Protein AF-A0A358SJC2-F1 (afdb_monomer_lite)

Sequence (286 aa):
IYFLHHIAVQIQLPEVIASIAADLAKAIELQAGDPTVGADAQYPALLIADMDGPGGDVAAPRSGYLQYIQHRTLVQLAAEVDAVIYLRYRPGHFLVQGHPYVTVWPAEAAQRVARELARAHVTGPYRTLAQDVSFGIDQLVEICIRALSAAVNDTFTALTCIDWIGDSLCKVTGRWQPTRVYRDAAGGVRLIATQVTFERLVERAFEKVRQAGRGMPAVLIRQLDALAKIMERATAPEDRQVVLDQAAMIERLSAASVDEAADRADVQRAYQRVLDVHAGRAARAT

Foldseek 3Di:
DVVVVVVVVCPPLLNVLVVLLVLLLVLLVVQQDDCVVDPPPPDLVNVCVPADDDAAFAFDQAWFFFADFQVVQQLVQLVVLVKAKEQQDFGGDIGHGRDTGMGMPPNVCRVVCNVCRVVGTDGDHDGDSNNCSLVSLLVLLVQLLVCLDPVNVNVVSNLSSLVSLLVSLLSCAQGRDGDQFDADPVRHTHYGYDDDDSLNSLCSNQVSQLVSCQQPLSSLLSNLVSLLSSLLRHDDPVNLVSSLVSLVVSLVSLVVGHDDPVSNVSSVVSSVSSVCSNVVNPDPPD

pLDDT: mean 89.64, std 13.18, range [30.39, 98.88]

Secondary structure (DSSP, 8-state):
-HHHHHHHHHTSHHHHHHHHHHHHHHHHHHH---TTS-S----HHHHHHTSSSS-EEEE-SS-EEEEEE-HHHHHHHHHHTT-EEEES--TTPEE-TTSEEEEEESGGGHHHHHHHHHHHEEEESS--GGG-HHHHHHHHHHHHHHHTSTTT--HHHHHHHHHHHHHHHHHHTTT-----EEE-TTS-EEEEE----HHHHHHHHHHHHHHHTTT-HHHHHHHHHHHHHHHHH--SHHHHHHHHHHHHHHHHHHHTT---HHHHHHHHHHHHHHHHHHTT-S----

Radius of gyration: 21.98 Å; chains: 1; bounding box: 65×44×62 Å

Structure (mmCIF, N/CA/C/O backbone):
data_AF-A0A358SJC2-F1
#
_entry.id   AF-A0A358SJC2-F1
#
loop_
_atom_site.group_PDB
_atom_site.id
_atom_site.type_symbol
_atom_site.label_atom_id
_atom_site.label_alt_id
_atom_site.label_comp_id
_atom_site.label_asym_id
_atom_site.label_entity_id
_atom_site.label_seq_id
_atom_site.pdbx_PDB_ins_code
_atom_site.Cartn_x
_atom_site.Cartn_y
_atom_site.Cartn_z
_atom_site.occupancy
_atom_site.B_iso_or_equiv
_atom_site.auth_seq_id
_atom_site.auth_comp_id
_atom_site.auth_asym_id
_atom_site.auth_atom_id
_atom_site.pdbx_PDB_model_num
ATOM 1 N N . ILE A 1 1 ? 35.252 8.342 15.166 1.00 56.28 1 ILE A N 1
ATOM 2 C CA . ILE A 1 1 ? 35.360 8.041 13.713 1.00 56.28 1 ILE A CA 1
ATOM 3 C C . ILE A 1 1 ? 34.345 6.971 13.284 1.00 56.28 1 ILE A C 1
ATOM 5 O O . ILE A 1 1 ? 33.665 7.196 12.294 1.00 56.28 1 ILE A O 1
ATOM 9 N N . TYR A 1 2 ? 34.123 5.900 14.064 1.00 62.50 2 TYR A N 1
ATOM 10 C CA . TYR A 1 2 ? 33.066 4.901 13.798 1.00 62.50 2 TYR A CA 1
ATOM 11 C C . TYR A 1 2 ? 31.643 5.497 13.704 1.00 62.50 2 TYR A C 1
ATOM 13 O O . TYR A 1 2 ? 30.916 5.197 12.770 1.00 62.50 2 TYR A O 1
ATOM 21 N N . PHE A 1 3 ? 31.274 6.417 14.607 1.00 63.12 3 PHE A N 1
ATOM 22 C CA . PHE A 1 3 ? 29.945 7.054 14.624 1.00 63.12 3 PHE A CA 1
ATOM 23 C C . PHE A 1 3 ? 29.649 7.909 13.376 1.00 63.12 3 PHE A C 1
ATOM 25 O O . PHE A 1 3 ? 28.565 7.826 12.812 1.00 63.12 3 PHE A O 1
ATOM 32 N N . LEU A 1 4 ? 30.628 8.688 12.897 1.00 62.75 4 LEU A N 1
ATOM 33 C CA . LEU A 1 4 ? 30.474 9.503 11.684 1.00 62.75 4 LEU A CA 1
ATOM 34 C C . LEU A 1 4 ? 30.438 8.642 10.418 1.00 62.75 4 LEU A C 1
ATOM 36 O O . LEU A 1 4 ? 29.650 8.921 9.522 1.00 62.75 4 LEU A O 1
ATOM 40 N N . HIS A 1 5 ? 31.250 7.582 10.358 1.00 56.41 5 HIS A N 1
ATOM 41 C CA . HIS A 1 5 ? 31.209 6.630 9.250 1.00 56.41 5 HIS A CA 1
ATOM 42 C C . HIS A 1 5 ? 29.868 5.883 9.205 1.00 56.41 5 HIS A C 1
ATOM 44 O O . HIS A 1 5 ? 29.266 5.773 8.145 1.00 56.41 5 HIS A O 1
ATOM 50 N N . HIS A 1 6 ? 29.355 5.457 10.361 1.00 56.09 6 HIS A N 1
ATOM 51 C CA . HIS A 1 6 ? 28.061 4.788 10.475 1.00 56.09 6 HIS A CA 1
ATOM 52 C C . HIS A 1 6 ? 26.896 5.683 10.027 1.00 56.09 6 HIS A C 1
ATOM 54 O O . HIS A 1 6 ? 26.081 5.249 9.221 1.00 56.09 6 HIS A O 1
ATOM 60 N N . ILE A 1 7 ? 26.861 6.951 10.461 1.00 60.25 7 ILE A N 1
ATOM 61 C CA . ILE A 1 7 ? 25.843 7.916 10.011 1.00 60.25 7 ILE A CA 1
ATOM 62 C C . ILE A 1 7 ? 25.967 8.192 8.507 1.00 60.25 7 ILE A C 1
ATOM 64 O O . ILE A 1 7 ? 24.962 8.218 7.805 1.00 60.25 7 ILE A O 1
ATOM 68 N N . ALA A 1 8 ? 27.186 8.371 7.991 1.00 64.88 8 ALA A N 1
ATOM 69 C CA . ALA A 1 8 ? 27.400 8.648 6.572 1.00 64.88 8 ALA A CA 1
ATOM 70 C C . ALA A 1 8 ? 26.948 7.487 5.672 1.00 64.88 8 ALA A C 1
ATOM 72 O O . ALA A 1 8 ? 26.366 7.736 4.621 1.00 64.88 8 ALA A O 1
ATOM 73 N N . VAL A 1 9 ? 27.174 6.238 6.097 1.00 60.09 9 VAL A N 1
ATOM 74 C CA . VAL A 1 9 ? 26.685 5.035 5.405 1.00 60.09 9 VAL A CA 1
ATOM 75 C C . VAL A 1 9 ? 25.159 4.938 5.499 1.00 60.09 9 VAL A C 1
ATOM 77 O O . VAL A 1 9 ? 24.510 4.732 4.484 1.00 60.09 9 VAL A O 1
ATOM 80 N N . GLN A 1 10 ? 24.561 5.199 6.667 1.00 58.41 10 GLN A N 1
ATOM 81 C CA . GLN A 1 10 ? 23.101 5.159 6.854 1.00 58.41 10 GLN A CA 1
ATOM 82 C C . GLN A 1 10 ? 22.321 6.218 6.060 1.00 58.41 10 GLN A C 1
ATOM 84 O O . GLN A 1 10 ? 21.126 6.049 5.833 1.00 58.41 10 GLN A O 1
ATOM 89 N N . ILE A 1 11 ? 22.971 7.306 5.641 1.00 71.44 11 ILE A N 1
ATOM 90 C CA . ILE A 1 11 ? 22.362 8.339 4.787 1.00 71.44 11 ILE A CA 1
ATOM 91 C C . ILE A 1 11 ? 22.433 7.950 3.300 1.00 71.44 11 ILE A C 1
ATOM 93 O O . ILE A 1 11 ? 21.734 8.542 2.474 1.00 71.44 11 ILE A O 1
ATOM 97 N N . GLN A 1 12 ? 23.241 6.949 2.930 1.00 80.00 12 GLN A N 1
ATOM 98 C CA . GLN A 1 12 ? 23.298 6.483 1.549 1.00 80.00 12 GLN A CA 1
ATOM 99 C C . GLN A 1 12 ? 21.956 5.885 1.138 1.00 80.00 12 GLN A C 1
ATOM 101 O O . GLN A 1 12 ? 21.356 5.079 1.847 1.00 80.00 12 GLN A O 1
ATOM 106 N N . LEU A 1 13 ? 21.495 6.271 -0.049 1.00 84.06 13 LEU A N 1
ATOM 107 C CA . LEU A 1 13 ? 20.164 5.924 -0.529 1.00 84.06 13 LEU A CA 1
ATOM 108 C C . LEU A 1 13 ? 19.883 4.407 -0.563 1.00 84.06 13 LEU A C 1
ATOM 110 O O . LEU A 1 13 ? 18.784 4.027 -0.159 1.00 84.06 13 LEU A O 1
ATOM 114 N N . PRO A 1 14 ? 20.839 3.526 -0.936 1.00 87.56 14 PRO A N 1
ATOM 115 C CA . PRO A 1 14 ? 20.643 2.080 -0.834 1.00 87.56 14 PRO A CA 1
ATOM 116 C C . PRO A 1 14 ? 20.357 1.586 0.593 1.00 87.56 14 PRO A C 1
ATOM 118 O O . PRO A 1 14 ? 19.471 0.755 0.775 1.00 87.56 14 PRO A O 1
ATOM 121 N N . GLU A 1 15 ? 21.046 2.126 1.603 1.00 88.19 15 GLU A N 1
ATOM 122 C CA . GLU A 1 15 ? 20.845 1.761 3.014 1.00 88.19 15 GLU A CA 1
ATOM 123 C C . GLU A 1 15 ? 19.499 2.268 3.538 1.00 88.19 15 GLU A C 1
ATOM 125 O O . GLU A 1 15 ? 18.792 1.554 4.250 1.00 88.19 15 GLU A O 1
ATOM 130 N N . VAL A 1 16 ? 19.086 3.473 3.129 1.00 92.50 16 VAL A N 1
ATOM 131 C CA . VAL A 1 16 ? 17.755 4.011 3.451 1.00 92.50 16 VAL A CA 1
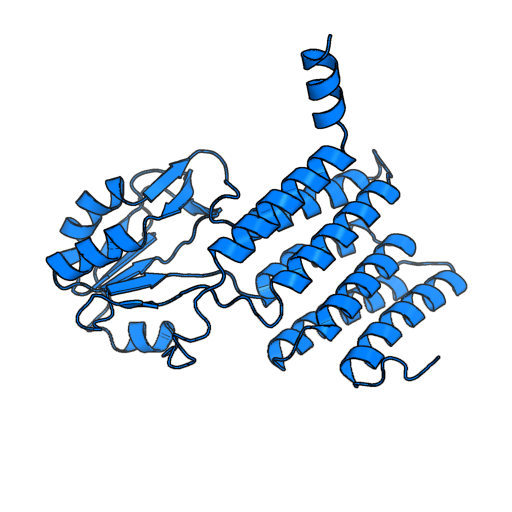ATOM 132 C C . VAL A 1 16 ? 16.656 3.126 2.857 1.00 92.50 16 VAL A C 1
ATOM 134 O O . VAL A 1 16 ? 15.709 2.771 3.559 1.00 92.50 16 VAL A O 1
ATOM 137 N N . ILE A 1 17 ? 16.789 2.733 1.585 1.00 94.62 17 ILE A N 1
ATOM 138 C CA . ILE A 1 17 ? 15.839 1.839 0.912 1.00 94.62 17 ILE A CA 1
ATOM 139 C C . ILE A 1 17 ? 15.778 0.479 1.623 1.00 94.62 17 ILE A C 1
ATOM 141 O O . ILE A 1 17 ? 14.684 0.007 1.937 1.00 94.62 17 ILE A O 1
ATOM 145 N N . ALA A 1 18 ? 16.932 -0.128 1.915 1.00 92.38 18 ALA A N 1
ATOM 146 C CA . ALA A 1 18 ? 17.007 -1.416 2.600 1.00 92.38 18 ALA A CA 1
ATOM 147 C C . ALA A 1 18 ? 16.396 -1.358 4.011 1.00 92.38 18 ALA A C 1
ATOM 149 O O . ALA A 1 18 ? 15.663 -2.264 4.404 1.00 92.38 18 ALA A O 1
ATOM 150 N N . SER A 1 19 ? 16.638 -0.272 4.750 1.00 93.31 19 SER A N 1
ATOM 151 C CA . SER A 1 19 ? 16.064 -0.042 6.079 1.00 93.31 19 SER A CA 1
ATOM 152 C C . SER A 1 19 ? 14.534 0.058 6.035 1.00 93.31 19 SER A C 1
ATOM 154 O O . SER A 1 19 ? 13.846 -0.656 6.767 1.00 93.31 19 SER A O 1
ATOM 156 N N . ILE A 1 20 ? 13.985 0.858 5.110 1.00 94.50 20 ILE A N 1
ATOM 157 C CA . ILE A 1 20 ? 12.529 0.972 4.910 1.00 94.50 20 ILE A CA 1
ATOM 158 C C . ILE A 1 20 ? 11.929 -0.389 4.548 1.00 94.50 20 ILE A C 1
ATOM 160 O O . ILE A 1 20 ? 10.898 -0.771 5.101 1.00 94.50 20 ILE A O 1
ATOM 164 N N . ALA A 1 21 ? 12.569 -1.140 3.648 1.00 94.25 21 ALA A N 1
ATOM 165 C CA . ALA A 1 21 ? 12.095 -2.461 3.250 1.00 94.25 21 ALA A CA 1
ATOM 166 C C . ALA A 1 21 ? 12.132 -3.473 4.409 1.00 94.25 21 ALA A C 1
ATOM 168 O O . ALA A 1 21 ? 11.204 -4.269 4.566 1.00 94.25 21 ALA A O 1
ATOM 169 N N . ALA A 1 22 ? 13.162 -3.421 5.258 1.00 93.56 22 ALA A N 1
ATOM 170 C CA . ALA A 1 22 ? 13.262 -4.263 6.446 1.00 93.56 22 ALA A CA 1
ATOM 171 C C . ALA A 1 22 ? 12.166 -3.941 7.475 1.00 93.56 22 ALA A C 1
ATOM 173 O O . ALA A 1 22 ? 11.551 -4.853 8.030 1.00 93.56 22 ALA A O 1
ATOM 174 N N . ASP A 1 23 ? 11.885 -2.661 7.715 1.00 92.81 23 ASP A N 1
ATOM 175 C CA . ASP A 1 23 ? 10.817 -2.245 8.627 1.00 92.81 23 ASP A CA 1
ATOM 176 C C . ASP A 1 23 ? 9.423 -2.548 8.064 1.00 92.81 23 ASP A C 1
ATOM 178 O O . ASP A 1 23 ? 8.542 -2.986 8.806 1.00 92.81 23 ASP A O 1
ATOM 182 N N . LEU A 1 24 ? 9.237 -2.418 6.748 1.00 93.44 24 LEU A N 1
ATOM 183 C CA . LEU A 1 24 ? 8.020 -2.845 6.062 1.00 93.44 24 LEU A CA 1
ATOM 184 C C . LEU A 1 24 ? 7.804 -4.358 6.188 1.00 93.44 24 LEU A C 1
ATOM 186 O O . LEU A 1 24 ? 6.692 -4.784 6.492 1.00 93.44 24 LEU A O 1
ATOM 190 N N . ALA A 1 25 ? 8.851 -5.172 6.024 1.00 92.31 25 ALA A N 1
ATOM 191 C CA . ALA A 1 25 ? 8.754 -6.621 6.196 1.00 92.31 25 ALA A CA 1
ATOM 192 C C . ALA A 1 25 ? 8.291 -6.996 7.615 1.00 92.31 25 ALA A C 1
ATOM 194 O O . ALA A 1 25 ? 7.347 -7.772 7.761 1.00 92.31 25 ALA A O 1
ATOM 195 N N . LYS A 1 26 ? 8.867 -6.371 8.653 1.00 90.75 26 LYS A N 1
ATOM 196 C CA . LYS A 1 26 ? 8.415 -6.556 10.045 1.00 90.75 26 LYS A CA 1
ATOM 197 C C . LYS A 1 26 ? 6.956 -6.136 10.229 1.00 90.75 26 LYS A C 1
ATOM 199 O O . LYS A 1 26 ? 6.199 -6.830 10.899 1.00 90.75 26 LYS A O 1
ATOM 204 N N . ALA A 1 27 ? 6.546 -5.006 9.649 1.00 89.62 27 ALA A N 1
ATOM 205 C CA . ALA A 1 27 ? 5.169 -4.527 9.747 1.00 89.62 27 ALA A CA 1
ATOM 206 C C . ALA A 1 27 ? 4.171 -5.485 9.071 1.00 89.62 27 ALA A C 1
ATOM 208 O O . ALA A 1 27 ? 3.099 -5.730 9.624 1.00 89.62 27 ALA A O 1
ATOM 209 N N . ILE A 1 28 ? 4.529 -6.060 7.916 1.00 90.56 28 ILE A N 1
ATOM 210 C CA . ILE A 1 28 ? 3.726 -7.081 7.226 1.00 90.56 28 ILE A CA 1
ATOM 211 C C . ILE A 1 28 ? 3.563 -8.318 8.114 1.00 90.5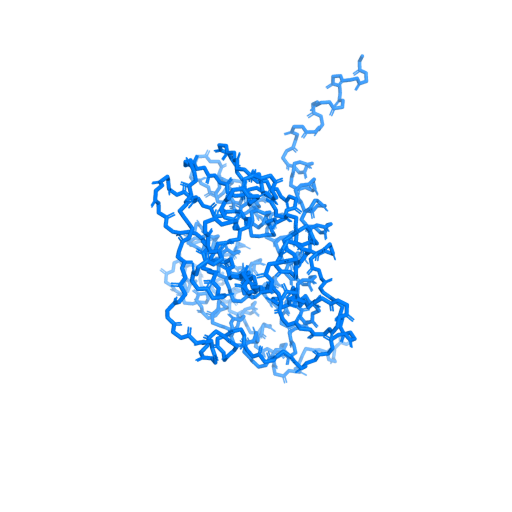6 28 ILE A C 1
ATOM 213 O O . ILE A 1 28 ? 2.442 -8.792 8.280 1.00 90.56 28 ILE A O 1
ATOM 217 N N . GLU A 1 29 ? 4.648 -8.809 8.718 1.00 87.75 29 GLU A N 1
ATOM 218 C CA . GLU A 1 29 ? 4.617 -9.975 9.610 1.00 87.75 29 GLU A CA 1
ATOM 219 C C . GLU A 1 29 ? 3.772 -9.727 10.864 1.00 87.75 29 GLU A C 1
ATOM 221 O O . GLU A 1 29 ? 2.927 -10.546 11.208 1.00 87.75 29 GLU A O 1
ATOM 226 N N . LEU A 1 30 ? 3.932 -8.571 11.515 1.00 83.69 30 LEU A N 1
ATOM 227 C CA . LEU A 1 30 ? 3.154 -8.207 12.705 1.00 83.69 30 LEU A CA 1
ATOM 228 C C . LEU A 1 30 ? 1.653 -8.055 12.424 1.00 83.69 30 LEU A C 1
ATOM 230 O O . LEU A 1 30 ? 0.841 -8.167 13.342 1.00 83.69 30 LEU A O 1
ATOM 234 N N . GLN A 1 31 ? 1.287 -7.755 11.177 1.00 82.31 31 GLN A N 1
ATOM 235 C CA . GLN A 1 31 ? -0.100 -7.616 10.737 1.00 82.31 31 GLN A CA 1
ATOM 236 C C . GLN A 1 31 ? -0.652 -8.862 10.051 1.00 82.31 31 GLN A C 1
ATOM 238 O O . GLN A 1 31 ? -1.847 -8.891 9.760 1.00 82.31 31 GLN A O 1
ATOM 243 N N . ALA A 1 32 ? 0.177 -9.869 9.772 1.00 78.25 32 ALA A N 1
ATOM 244 C CA . ALA A 1 32 ? -0.298 -11.142 9.263 1.00 78.25 32 ALA A CA 1
ATOM 245 C C . ALA A 1 32 ? -1.166 -11.778 10.357 1.00 78.25 32 ALA A C 1
ATOM 247 O O . ALA A 1 32 ? -0.671 -12.159 11.417 1.00 78.25 32 ALA A O 1
ATOM 248 N N . GLY A 1 33 ? -2.484 -11.801 10.145 1.00 69.56 33 GLY A N 1
ATOM 249 C CA . GLY A 1 33 ? -3.405 -12.447 11.071 1.00 69.56 33 GLY A CA 1
ATOM 250 C C . GLY A 1 33 ? -3.164 -13.951 11.136 1.00 69.56 33 GLY A C 1
ATOM 251 O O . GLY A 1 33 ? -2.455 -14.526 10.310 1.00 69.56 33 GLY A O 1
ATOM 252 N N . ASP A 1 34 ? -3.760 -14.587 12.140 1.00 63.53 34 ASP A N 1
ATOM 253 C CA . ASP A 1 34 ? -3.664 -16.030 12.323 1.00 63.53 34 ASP A CA 1
ATOM 254 C C . ASP A 1 34 ? -4.497 -16.759 11.249 1.00 63.53 34 ASP A C 1
ATOM 256 O O . ASP A 1 34 ? -5.724 -16.632 11.256 1.00 63.53 34 ASP A O 1
ATOM 260 N N . PRO A 1 35 ? -3.876 -17.538 10.341 1.00 53.78 35 PRO A N 1
ATOM 261 C CA . PRO A 1 35 ? -4.596 -18.262 9.294 1.00 53.78 35 PRO A CA 1
ATOM 262 C C . PRO A 1 35 ? -5.509 -19.373 9.841 1.00 53.78 35 PRO A C 1
ATOM 264 O O . PRO A 1 35 ? -6.346 -19.890 9.103 1.00 53.78 35 PRO A O 1
ATOM 267 N N . THR A 1 36 ? -5.352 -19.762 11.114 1.00 46.72 36 THR A N 1
ATOM 268 C CA . THR A 1 36 ? -6.174 -20.781 11.790 1.00 46.72 36 THR A CA 1
ATOM 269 C C . THR A 1 36 ? -7.424 -20.206 12.451 1.00 46.72 36 THR A C 1
ATOM 271 O O . THR A 1 36 ? -8.391 -20.939 12.672 1.00 46.72 36 THR A O 1
ATOM 274 N N . VAL A 1 37 ? -7.460 -18.890 12.690 1.00 52.72 37 VAL A N 1
ATOM 275 C CA . VAL A 1 37 ? -8.685 -18.154 13.027 1.00 52.72 37 VAL A CA 1
ATOM 276 C C . VAL A 1 37 ? -9.411 -17.933 11.704 1.00 52.72 37 VAL A C 1
ATOM 278 O O . VAL A 1 37 ? -9.307 -16.882 11.080 1.00 52.72 37 VAL A O 1
ATOM 281 N N . GLY A 1 38 ? -9.993 -19.032 11.226 1.00 43.00 38 GLY A N 1
ATOM 282 C CA . GLY A 1 38 ? -10.280 -19.286 9.826 1.00 43.00 38 GLY A CA 1
ATOM 283 C C . GLY A 1 38 ? -11.219 -18.304 9.137 1.00 43.00 38 GLY A C 1
ATOM 284 O O . GLY A 1 38 ? -11.734 -17.343 9.704 1.00 43.00 38 GLY A O 1
ATOM 285 N N . ALA A 1 39 ? -11.471 -18.644 7.875 1.00 40.19 39 ALA A N 1
ATOM 286 C CA . ALA A 1 39 ? -12.375 -18.039 6.901 1.00 40.19 39 ALA A CA 1
ATOM 287 C C . ALA A 1 39 ? -13.858 -17.883 7.337 1.00 40.19 39 ALA A C 1
ATOM 289 O O . ALA A 1 39 ? -14.722 -17.687 6.491 1.00 40.19 39 ALA A O 1
ATOM 290 N N . ASP A 1 40 ? -14.145 -17.897 8.640 1.00 42.56 40 ASP A N 1
ATOM 291 C CA . ASP A 1 40 ? -15.402 -17.502 9.293 1.00 42.56 40 ASP A CA 1
ATOM 292 C C . ASP A 1 40 ? -15.520 -15.974 9.460 1.00 42.56 40 ASP A C 1
ATOM 294 O O . ASP A 1 40 ? -16.271 -15.451 10.290 1.00 42.56 40 ASP A O 1
ATOM 298 N N . ALA A 1 41 ? -14.776 -15.219 8.651 1.00 48.38 41 ALA A N 1
ATOM 299 C CA . ALA A 1 41 ? -14.950 -13.788 8.524 1.00 48.38 41 ALA A CA 1
ATOM 300 C C . ALA A 1 41 ? -16.303 -13.516 7.854 1.00 48.38 41 ALA A C 1
ATOM 302 O O . ALA A 1 41 ? -16.373 -13.270 6.651 1.00 48.38 41 ALA A O 1
ATOM 303 N N . GLN A 1 42 ? -17.388 -13.500 8.636 1.00 53.50 42 GLN A N 1
ATOM 304 C CA . GLN A 1 42 ? -18.526 -12.653 8.298 1.00 53.50 42 GLN A CA 1
ATOM 305 C C . GLN A 1 42 ? -17.946 -11.311 7.859 1.00 53.50 42 GLN A C 1
ATOM 307 O O . GLN A 1 42 ? -17.196 -10.672 8.607 1.00 53.50 42 GLN A O 1
ATOM 312 N N . TYR A 1 43 ? -18.217 -10.941 6.608 1.00 73.44 43 TYR A N 1
ATOM 313 C CA . TYR A 1 43 ? -17.720 -9.700 6.042 1.00 73.44 43 TYR A CA 1
ATOM 314 C C . TYR A 1 43 ? -18.043 -8.578 7.034 1.00 73.44 43 TYR A C 1
ATOM 316 O O . TYR A 1 43 ? -19.200 -8.479 7.441 1.00 73.44 43 TYR A O 1
ATOM 324 N N . PRO A 1 44 ? -17.073 -7.737 7.441 1.00 82.94 44 PRO A N 1
ATOM 325 C CA . PRO A 1 44 ? -17.315 -6.639 8.377 1.00 82.94 44 PRO A CA 1
ATOM 326 C C . PRO A 1 44 ? -18.568 -5.820 8.045 1.00 82.94 44 PRO A C 1
ATOM 328 O O . PRO A 1 44 ? -19.268 -5.373 8.942 1.00 82.94 44 PRO A O 1
ATOM 331 N N . ALA A 1 45 ? -18.878 -5.685 6.753 1.00 84.38 45 ALA A N 1
ATOM 332 C CA . ALA A 1 45 ? -20.094 -5.054 6.258 1.00 84.38 45 ALA A CA 1
ATOM 333 C C . ALA A 1 45 ? -21.393 -5.741 6.722 1.00 84.38 45 ALA A C 1
ATOM 335 O O . ALA A 1 45 ? -22.324 -5.039 7.094 1.00 84.38 45 ALA A O 1
ATOM 336 N N . LEU A 1 46 ? -21.457 -7.077 6.730 1.00 86.12 46 LEU A N 1
ATOM 337 C CA . LEU A 1 46 ? -22.615 -7.832 7.226 1.00 86.12 46 LEU A CA 1
ATOM 338 C C . LEU A 1 46 ? -22.776 -7.648 8.736 1.00 86.12 46 LEU A C 1
ATOM 340 O O . LEU A 1 46 ? -23.858 -7.306 9.189 1.00 86.12 46 LEU A O 1
ATOM 344 N N . LEU A 1 47 ? -21.680 -7.755 9.497 1.00 88.19 47 LEU A N 1
ATOM 345 C CA . LEU A 1 47 ? -21.705 -7.509 10.944 1.00 88.19 47 LEU A CA 1
ATOM 346 C C . LEU A 1 47 ? -22.209 -6.103 11.280 1.00 88.19 47 LEU A C 1
ATOM 348 O O . LEU A 1 47 ? -22.979 -5.941 12.213 1.00 88.19 47 LEU A O 1
ATOM 352 N N . ILE A 1 48 ? -21.769 -5.091 10.528 1.00 89.38 48 ILE A N 1
ATOM 353 C CA . ILE A 1 48 ? -22.234 -3.710 10.706 1.00 89.38 48 ILE A CA 1
ATOM 354 C C . ILE A 1 48 ? -23.715 -3.578 10.319 1.00 89.38 48 ILE A C 1
ATOM 356 O O . ILE A 1 48 ? -24.443 -2.852 10.988 1.00 89.38 48 ILE A O 1
ATOM 360 N N . ALA A 1 49 ? -24.163 -4.259 9.260 1.00 88.94 49 ALA A N 1
ATOM 361 C CA . ALA A 1 49 ? -25.555 -4.222 8.809 1.00 88.94 49 ALA A CA 1
ATOM 362 C C . ALA A 1 49 ? -26.529 -4.876 9.803 1.00 88.94 49 ALA A C 1
ATOM 364 O O . ALA A 1 49 ? -27.679 -4.454 9.876 1.00 88.94 49 ALA A O 1
ATOM 365 N N . ASP A 1 50 ? -26.056 -5.853 10.577 1.00 91.06 50 ASP A N 1
ATOM 366 C CA . ASP A 1 50 ? -26.830 -6.534 11.620 1.00 91.06 50 ASP A CA 1
ATOM 367 C C . ASP A 1 50 ? -26.913 -5.730 12.937 1.00 91.06 50 ASP A C 1
ATOM 369 O O . ASP A 1 50 ? -27.558 -6.173 13.885 1.00 91.06 50 ASP A O 1
ATOM 373 N N . MET A 1 51 ? -2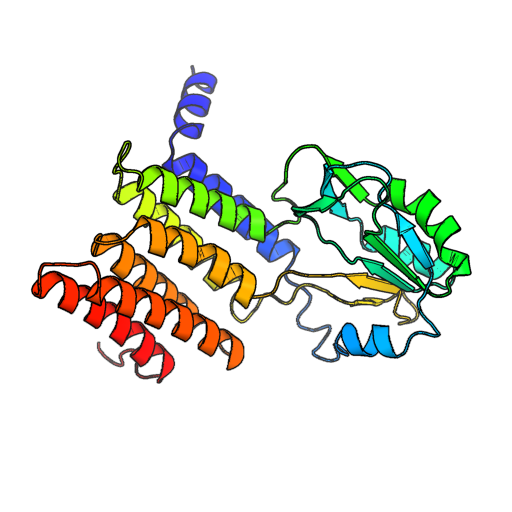6.253 -4.568 13.040 1.00 92.56 51 MET A N 1
ATOM 374 C CA . MET A 1 51 ? -26.304 -3.736 14.247 1.00 92.56 51 MET A CA 1
ATOM 375 C C . MET A 1 51 ? -27.635 -2.982 14.374 1.00 92.56 51 MET A C 1
ATOM 377 O O . MET A 1 51 ? -28.158 -2.430 13.404 1.00 92.56 51 MET A O 1
ATOM 381 N N . ASP A 1 52 ? -28.140 -2.874 15.605 1.00 90.06 52 ASP A N 1
ATOM 382 C CA . ASP A 1 52 ? -29.383 -2.159 15.900 1.00 90.06 52 ASP A CA 1
ATOM 383 C C . ASP A 1 52 ? -29.221 -0.636 15.735 1.00 90.06 52 ASP A C 1
ATOM 385 O O . ASP A 1 52 ? -28.738 0.084 16.615 1.00 90.06 52 ASP A O 1
ATOM 389 N N . GLY A 1 53 ? -29.664 -0.132 14.582 1.00 92.00 53 GLY A N 1
ATOM 390 C CA . GLY A 1 53 ? -29.693 1.294 14.264 1.00 92.00 53 GLY A CA 1
ATOM 391 C C . GLY A 1 53 ? -28.337 1.881 13.838 1.00 92.00 53 GLY A C 1
ATOM 392 O O . GLY A 1 53 ? -27.364 1.165 13.605 1.00 92.00 53 GLY A O 1
ATOM 393 N N . PRO A 1 54 ? -28.241 3.218 13.703 1.00 91.75 54 PRO A N 1
ATOM 394 C CA . PRO A 1 54 ? -27.065 3.872 13.119 1.00 91.75 54 PRO A CA 1
ATOM 395 C C . PRO A 1 54 ? -25.829 3.900 14.034 1.00 91.75 54 PRO A C 1
ATOM 397 O O . PRO A 1 54 ? -24.739 4.224 13.564 1.00 91.75 54 PRO A O 1
ATOM 400 N N . GLY A 1 55 ? -25.984 3.579 15.323 1.00 95.88 55 GLY A N 1
ATOM 401 C CA . GLY A 1 55 ? -24.931 3.725 16.328 1.00 95.88 55 GLY A CA 1
ATOM 402 C C . GLY A 1 55 ? -24.661 5.185 16.705 1.00 95.88 55 GLY A C 1
ATOM 403 O O . GLY A 1 55 ? -25.313 6.116 16.231 1.00 95.88 55 GLY A O 1
ATOM 404 N N . GLY A 1 56 ? -23.705 5.384 17.610 1.00 97.06 56 GLY A N 1
ATOM 405 C CA . GLY A 1 56 ? -23.247 6.690 18.073 1.00 97.06 56 GLY A CA 1
ATOM 406 C C . GLY A 1 56 ? -21.844 6.995 17.556 1.00 97.06 56 GLY A C 1
ATOM 407 O O . GLY A 1 56 ? -20.946 6.154 17.633 1.00 97.06 56 GLY A O 1
ATOM 408 N N . ASP A 1 57 ? -21.644 8.208 17.047 1.00 96.56 57 ASP A N 1
ATOM 409 C CA . ASP A 1 57 ? -20.363 8.630 16.486 1.00 96.56 57 ASP A CA 1
ATOM 410 C C . ASP A 1 57 ? -19.434 9.233 17.539 1.00 96.56 57 ASP A C 1
ATOM 412 O O . ASP A 1 57 ? -19.829 10.035 18.387 1.00 96.56 57 ASP A O 1
ATOM 416 N N . VAL A 1 58 ? -18.153 8.882 17.432 1.00 95.25 58 VAL A N 1
ATOM 417 C CA . VAL A 1 58 ? -17.073 9.489 18.206 1.00 95.25 58 VAL A CA 1
ATOM 418 C C . VAL A 1 58 ? -16.209 10.326 17.271 1.00 95.25 58 VAL A C 1
ATOM 420 O O . VAL A 1 58 ? -15.608 9.824 16.314 1.00 95.25 58 VAL A O 1
ATOM 423 N N . ALA A 1 59 ? -16.148 11.622 17.565 1.00 94.19 59 ALA A N 1
ATOM 424 C CA . ALA A 1 59 ? -15.364 12.592 16.817 1.00 94.19 59 ALA A CA 1
ATOM 425 C C . ALA A 1 59 ? -13.876 12.546 17.191 1.00 94.19 59 ALA A C 1
ATOM 427 O O . ALA A 1 59 ? -13.511 12.292 18.342 1.00 94.19 59 ALA A O 1
ATOM 428 N N . ALA A 1 60 ? -13.006 12.831 16.221 1.00 92.81 60 ALA A N 1
ATOM 429 C CA . ALA A 1 60 ? -11.577 12.935 16.462 1.00 92.81 60 ALA A CA 1
ATOM 430 C C . ALA A 1 60 ? -11.287 14.144 17.372 1.00 92.81 60 ALA A C 1
ATOM 432 O O . ALA A 1 60 ? -11.713 15.262 17.058 1.00 92.81 60 ALA A O 1
ATOM 433 N N . PRO A 1 61 ? -10.544 13.964 18.481 1.00 88.94 61 PRO A N 1
ATOM 434 C CA . PRO A 1 61 ? -10.300 15.044 19.437 1.00 88.94 61 PRO A CA 1
ATOM 435 C C . PRO A 1 61 ? -9.359 16.120 18.884 1.00 88.94 61 PRO A C 1
ATOM 437 O O . PRO A 1 61 ? -9.399 17.264 19.330 1.00 88.94 61 PRO A O 1
ATOM 440 N N . ARG A 1 62 ? -8.504 15.764 17.917 1.00 91.06 62 ARG A N 1
ATOM 441 C CA . ARG A 1 62 ? -7.562 16.668 17.253 1.00 91.06 62 ARG A CA 1
ATOM 442 C C . ARG A 1 62 ? -7.226 16.175 15.849 1.00 91.06 62 ARG A C 1
ATOM 444 O O . ARG A 1 62 ? -7.367 14.985 15.567 1.00 91.06 62 ARG A O 1
ATOM 451 N N . SER A 1 63 ? -6.732 17.078 15.008 1.00 95.00 63 SER A N 1
ATOM 452 C CA . SER A 1 63 ? -6.243 16.725 13.676 1.00 95.00 63 SER A CA 1
ATOM 453 C C . SER A 1 63 ? -4.859 16.073 13.733 1.00 95.00 63 SER A C 1
ATOM 455 O O . SER A 1 63 ? -4.018 16.462 14.547 1.00 95.00 63 SER A O 1
ATOM 457 N N . GLY A 1 64 ? -4.606 15.102 12.857 1.00 95.12 64 GLY A N 1
ATOM 458 C CA . GLY A 1 64 ? -3.314 14.421 12.753 1.00 95.12 64 GLY A CA 1
ATOM 459 C C . GLY A 1 64 ? -3.422 13.023 12.158 1.00 95.12 64 GLY A C 1
ATOM 460 O O . GLY A 1 64 ? -4.511 12.475 12.009 1.00 95.12 64 GLY A O 1
ATOM 461 N N . TYR A 1 65 ? -2.284 12.418 11.838 1.00 95.31 65 TYR A N 1
ATOM 462 C CA . TYR A 1 65 ? -2.239 11.031 11.397 1.00 95.31 65 TYR A CA 1
ATOM 463 C C . TYR A 1 65 ? -2.490 10.096 12.568 1.00 95.31 65 TYR A C 1
ATOM 465 O O . TYR A 1 65 ? -1.852 10.225 13.613 1.00 95.31 65 TYR A O 1
ATOM 473 N N . LEU A 1 66 ? -3.384 9.133 12.380 1.00 93.69 66 LEU A N 1
ATOM 474 C CA . LEU A 1 66 ? -3.515 7.995 13.275 1.00 93.69 66 LEU A CA 1
ATOM 475 C C . LEU A 1 66 ? -2.236 7.161 13.153 1.00 93.69 66 LEU A C 1
ATOM 477 O O . LEU A 1 66 ? -1.938 6.643 12.084 1.00 93.69 66 LEU A O 1
ATOM 481 N N . GLN A 1 67 ? -1.437 7.086 14.210 1.00 91.75 67 GLN A N 1
ATOM 482 C CA . GLN A 1 67 ? -0.131 6.416 14.187 1.00 91.75 67 GLN A CA 1
ATOM 483 C C . GLN A 1 67 ? -0.197 5.011 14.776 1.00 91.75 67 GLN A C 1
ATOM 485 O O . GLN A 1 67 ? 0.563 4.134 14.374 1.00 91.75 67 GLN A O 1
ATOM 490 N N . TYR A 1 68 ? -1.082 4.801 15.750 1.00 90.31 68 TYR A N 1
ATOM 491 C CA . TYR A 1 68 ? -1.152 3.541 16.476 1.00 90.31 68 TYR A CA 1
ATOM 492 C C . TYR A 1 68 ? -2.523 3.321 17.113 1.00 90.31 68 TYR A C 1
ATOM 494 O O . TYR A 1 68 ? -3.136 4.271 17.606 1.00 90.31 68 TYR A O 1
ATOM 502 N N . ILE A 1 69 ? -2.967 2.064 17.141 1.00 90.62 69 ILE A N 1
ATOM 503 C CA . ILE A 1 69 ? -4.196 1.601 17.788 1.00 90.62 69 ILE A CA 1
ATOM 504 C C . ILE A 1 69 ? -3.891 0.366 18.647 1.00 90.62 69 ILE A C 1
ATOM 506 O O . ILE A 1 69 ? -3.370 -0.645 18.161 1.00 90.62 69 ILE A O 1
ATOM 510 N N . GLN A 1 70 ? -4.282 0.421 19.923 1.00 90.69 70 GLN A N 1
ATOM 511 C CA . GLN A 1 70 ? -4.223 -0.715 20.845 1.00 90.69 70 GLN A CA 1
ATOM 512 C C . GLN A 1 70 ? -5.503 -1.554 20.766 1.00 90.69 70 GLN A C 1
ATOM 514 O O . GLN A 1 70 ? -6.400 -1.416 21.595 1.00 90.69 70 GLN A O 1
ATOM 519 N N . HIS A 1 71 ? -5.585 -2.459 19.786 1.00 91.25 71 HIS A N 1
ATOM 520 C CA . HIS A 1 71 ? -6.781 -3.291 19.572 1.00 91.25 71 HIS A CA 1
ATOM 521 C C . HIS A 1 71 ? -7.215 -4.067 20.828 1.00 91.25 71 HIS A C 1
ATOM 523 O O . HIS A 1 71 ? -8.402 -4.109 21.129 1.00 91.25 71 HIS A O 1
ATOM 529 N N . ARG A 1 72 ? -6.274 -4.625 21.609 1.00 90.25 72 ARG A N 1
ATOM 530 C CA . ARG A 1 72 ? -6.591 -5.354 22.855 1.00 90.25 72 ARG A CA 1
ATOM 531 C C . ARG A 1 72 ? -7.295 -4.472 23.888 1.00 90.25 72 ARG A C 1
ATOM 533 O O . ARG A 1 72 ? -8.307 -4.885 24.441 1.00 90.25 72 ARG A O 1
ATOM 540 N N . THR A 1 73 ? -6.797 -3.256 24.090 1.00 91.81 73 THR A N 1
ATOM 541 C CA . THR A 1 73 ? -7.390 -2.270 25.003 1.00 91.81 73 THR A CA 1
ATOM 542 C C . THR A 1 73 ? -8.793 -1.871 24.546 1.00 91.81 73 THR A C 1
ATOM 544 O O . THR A 1 73 ? -9.699 -1.760 25.364 1.00 91.81 73 THR A O 1
ATOM 547 N N . LEU A 1 74 ? -9.007 -1.720 23.233 1.00 92.75 74 LEU A N 1
ATOM 548 C CA . LEU A 1 74 ? -10.332 -1.432 22.675 1.00 92.75 74 LEU A CA 1
ATOM 549 C C . LEU A 1 74 ? -11.319 -2.586 22.846 1.00 92.75 74 LEU A C 1
ATOM 551 O O . LEU A 1 74 ? -12.473 -2.338 23.168 1.00 92.75 74 LEU A O 1
ATOM 555 N N . VAL A 1 75 ? -10.876 -3.831 22.656 1.00 94.69 75 VAL A N 1
ATOM 556 C CA . VAL A 1 75 ? -11.712 -5.023 22.870 1.00 94.69 75 VAL A CA 1
ATOM 557 C C . VAL A 1 75 ? -12.134 -5.137 24.334 1.00 94.69 75 VAL A C 1
ATOM 559 O O . VAL A 1 75 ? -13.301 -5.400 24.604 1.00 94.69 75 VAL A O 1
ATOM 562 N N . GLN A 1 76 ? -11.212 -4.904 25.273 1.00 93.50 76 GLN A N 1
ATOM 563 C CA . GLN A 1 76 ? -11.511 -4.907 26.709 1.00 93.50 76 GLN A CA 1
ATOM 564 C C . GLN A 1 76 ? -12.519 -3.814 27.072 1.00 93.50 76 GLN A C 1
ATOM 566 O O . GLN A 1 76 ? -13.548 -4.110 27.669 1.00 93.50 76 GLN A O 1
ATOM 571 N N . LEU A 1 77 ? -12.273 -2.580 26.624 1.00 93.44 77 LEU A N 1
ATOM 572 C CA . LEU A 1 77 ? -13.188 -1.455 26.819 1.00 93.44 77 LEU A CA 1
ATOM 573 C C . LEU A 1 77 ? -14.587 -1.756 26.269 1.00 93.44 77 LEU A C 1
ATOM 575 O O . LEU A 1 77 ? -15.581 -1.510 26.943 1.00 93.44 77 LEU A O 1
ATOM 579 N N . ALA A 1 78 ? -14.663 -2.278 25.046 1.00 95.19 78 ALA A N 1
ATOM 580 C CA . ALA A 1 78 ? -15.918 -2.638 24.401 1.00 95.19 78 ALA A CA 1
ATOM 581 C C . ALA A 1 78 ? -16.661 -3.742 25.169 1.00 95.19 78 ALA A C 1
ATOM 583 O O . ALA A 1 78 ? -17.872 -3.651 25.331 1.00 95.19 78 ALA A O 1
ATOM 584 N N . ALA A 1 79 ? -15.955 -4.742 25.703 1.00 95.75 79 ALA A N 1
ATOM 585 C CA . ALA A 1 79 ? -16.563 -5.781 26.532 1.00 95.75 79 ALA A CA 1
ATOM 586 C C . ALA A 1 79 ? -17.093 -5.237 27.874 1.00 95.75 79 ALA A C 1
ATOM 588 O O . ALA A 1 79 ? -18.190 -5.597 28.287 1.00 95.75 79 ALA A O 1
ATOM 589 N N . GLU A 1 80 ? -16.361 -4.334 28.535 1.00 94.38 80 GLU A N 1
ATOM 590 C CA . GLU A 1 80 ? -16.767 -3.726 29.816 1.00 94.38 80 GLU A CA 1
ATOM 591 C C . GLU A 1 80 ? -18.048 -2.888 29.732 1.00 94.38 80 GLU A C 1
ATOM 593 O O . GLU A 1 80 ? -18.735 -2.689 30.737 1.00 94.38 80 GLU A O 1
ATOM 598 N N . VAL A 1 81 ? -18.335 -2.336 28.554 1.00 94.12 81 VAL A N 1
ATOM 599 C CA . VAL A 1 81 ? -19.498 -1.468 28.314 1.00 94.12 81 VAL A CA 1
ATOM 600 C C . VAL A 1 81 ? -20.558 -2.134 27.444 1.00 94.12 81 VAL A C 1
ATOM 602 O O . VAL A 1 81 ? -21.499 -1.461 27.036 1.00 94.12 81 VAL A O 1
ATOM 605 N N . ASP A 1 82 ? -20.374 -3.425 27.167 1.00 94.50 82 ASP A N 1
ATOM 606 C CA . ASP A 1 82 ? -21.180 -4.241 26.264 1.00 94.50 82 ASP A CA 1
ATOM 607 C C . ASP A 1 82 ? -21.484 -3.553 24.922 1.00 94.50 82 ASP A C 1
ATOM 609 O O . ASP A 1 82 ? -22.628 -3.386 24.512 1.00 94.50 82 ASP A O 1
ATOM 613 N N . ALA A 1 83 ? -20.422 -3.117 24.243 1.00 96.38 83 ALA A N 1
ATOM 614 C CA . ALA A 1 83 ? -20.500 -2.420 22.969 1.00 96.38 83 ALA A CA 1
ATOM 615 C C . ALA A 1 83 ? -19.713 -3.116 21.854 1.00 96.38 83 ALA A C 1
ATOM 617 O O . ALA A 1 83 ? -18.838 -3.954 22.089 1.00 96.38 83 ALA A O 1
ATOM 618 N N . VAL A 1 84 ? -20.007 -2.696 20.627 1.00 97.31 84 VAL A N 1
ATOM 619 C CA . VAL A 1 84 ? -19.239 -2.954 19.412 1.00 97.31 84 VAL A CA 1
ATOM 620 C C . VAL A 1 84 ? -18.655 -1.634 18.930 1.00 97.31 84 VAL A C 1
ATOM 622 O O . VAL A 1 84 ? -19.374 -0.658 18.723 1.00 97.31 84 VAL A O 1
ATOM 625 N N . ILE A 1 85 ? -17.339 -1.600 18.739 1.00 96.88 85 ILE A N 1
ATOM 626 C CA . ILE A 1 85 ? -16.612 -0.442 18.217 1.00 96.88 85 ILE A CA 1
ATOM 627 C C . ILE A 1 85 ? -16.270 -0.694 16.748 1.00 96.88 85 ILE A C 1
ATOM 629 O O . ILE A 1 85 ? -15.656 -1.704 16.422 1.00 96.88 85 ILE A O 1
ATOM 633 N N . TYR A 1 86 ? -16.581 0.243 15.858 1.00 96.81 86 TYR A N 1
ATOM 634 C CA . TYR A 1 86 ? -16.117 0.237 14.473 1.00 96.81 86 TYR A CA 1
ATOM 635 C C . TYR A 1 86 ? -15.138 1.380 14.217 1.00 96.81 86 TYR A C 1
ATOM 637 O O . TYR A 1 86 ? -15.501 2.557 14.245 1.00 96.81 86 TYR A O 1
ATOM 645 N N . LEU A 1 87 ? -13.887 1.028 13.927 1.00 94.94 87 LEU A N 1
ATOM 646 C CA . LEU A 1 87 ? -12.853 1.964 13.496 1.00 94.94 87 LEU A CA 1
ATOM 647 C C . LEU A 1 87 ? -12.993 2.221 11.991 1.00 94.94 87 LEU A C 1
ATOM 649 O O . LEU A 1 87 ? -12.578 1.401 11.163 1.00 94.94 87 LEU A O 1
ATOM 653 N N . ARG A 1 88 ? -13.525 3.396 11.634 1.00 94.12 88 ARG A N 1
ATOM 654 C CA . ARG A 1 88 ? -13.667 3.843 10.232 1.00 94.12 88 ARG A CA 1
ATOM 655 C C . ARG A 1 88 ? -12.315 4.155 9.583 1.00 94.12 88 ARG A C 1
ATOM 657 O O . ARG A 1 88 ? -12.174 4.151 8.364 1.00 94.12 88 ARG A O 1
ATOM 664 N N . TYR A 1 89 ? -11.316 4.449 10.411 1.00 92.94 89 TYR A N 1
ATOM 665 C CA . TYR A 1 89 ? -9.974 4.829 9.995 1.00 92.94 89 TYR A CA 1
ATOM 666 C C . TYR A 1 89 ? -8.944 3.866 10.574 1.00 92.94 89 TYR A C 1
ATOM 668 O O . TYR A 1 89 ? -9.132 3.293 11.645 1.00 92.94 89 TYR A O 1
ATOM 676 N N . ARG A 1 90 ? -7.833 3.722 9.855 1.00 91.50 90 ARG A N 1
ATOM 677 C CA . ARG A 1 90 ? -6.704 2.868 10.228 1.00 91.50 90 ARG A CA 1
ATOM 678 C C . ARG A 1 90 ? -5.438 3.700 10.412 1.00 91.50 90 ARG A C 1
ATOM 680 O O . ARG A 1 90 ? -5.407 4.839 9.925 1.00 91.50 90 ARG A O 1
ATOM 687 N N . PRO A 1 91 ? -4.397 3.162 11.072 1.00 92.06 91 PRO A N 1
ATOM 688 C CA . PRO A 1 91 ? -3.107 3.827 11.123 1.00 92.06 91 PRO A CA 1
ATOM 689 C C . PRO A 1 91 ? -2.641 4.227 9.718 1.00 92.06 91 PRO A C 1
ATOM 691 O O . PRO A 1 91 ? -2.812 3.475 8.758 1.00 92.06 91 PRO A O 1
ATOM 694 N N . GLY A 1 92 ? -2.151 5.457 9.592 1.00 92.88 92 GLY A N 1
ATOM 695 C CA . GLY A 1 92 ? -1.825 6.093 8.321 1.00 92.88 92 GLY A CA 1
ATOM 696 C C . GLY A 1 92 ? -2.825 7.114 7.815 1.00 92.88 92 GLY A C 1
ATOM 697 O O . GLY A 1 92 ? -2.454 8.000 7.046 1.00 92.88 92 GLY A O 1
ATOM 698 N N . HIS A 1 93 ? -4.088 7.024 8.228 1.00 94.62 93 HIS A N 1
ATOM 699 C CA . HIS A 1 93 ? -5.085 8.006 7.821 1.00 94.62 93 HIS A CA 1
ATOM 700 C C . HIS A 1 93 ? -4.958 9.303 8.620 1.00 94.62 93 HIS A C 1
ATOM 702 O O . HIS A 1 93 ? -4.676 9.288 9.818 1.00 94.62 93 HIS A O 1
ATOM 708 N N . PHE A 1 94 ? -5.214 10.428 7.954 1.00 95.69 94 PHE A N 1
ATOM 709 C CA . PHE A 1 94 ? -5.319 11.727 8.603 1.00 95.69 94 PHE A CA 1
ATOM 710 C C . PHE A 1 94 ? -6.729 11.914 9.169 1.00 95.69 94 PHE A C 1
ATOM 712 O O . PHE A 1 94 ? -7.717 11.828 8.440 1.00 95.69 94 PHE A O 1
ATOM 719 N N . LEU A 1 95 ? -6.815 12.165 10.470 1.00 94.94 95 LEU A N 1
ATOM 720 C CA . LEU A 1 95 ? -8.041 12.530 11.164 1.00 94.94 95 LEU A CA 1
ATOM 721 C C . LEU A 1 95 ? -8.182 14.051 11.171 1.00 94.94 95 LEU A C 1
ATOM 723 O O . LEU A 1 95 ? -7.196 14.769 11.340 1.00 94.94 95 LEU A O 1
ATOM 727 N N . VAL A 1 96 ? -9.412 14.534 11.018 1.00 95.81 96 VAL A N 1
ATOM 728 C CA . VAL A 1 96 ? -9.753 15.956 11.124 1.00 95.81 96 VAL A CA 1
ATOM 729 C C . VAL A 1 96 ? -10.517 16.164 12.422 1.00 95.81 96 VAL A C 1
ATOM 731 O O . VAL A 1 96 ? -11.487 15.456 12.686 1.00 95.81 96 VAL A O 1
ATOM 734 N N . GLN A 1 97 ? -10.084 17.124 13.238 1.00 94.25 97 GLN A N 1
ATOM 735 C CA . GLN A 1 97 ? -10.745 17.448 14.499 1.00 94.25 97 GLN A CA 1
ATOM 736 C C . GLN A 1 97 ? -12.252 17.669 14.304 1.00 94.25 97 GLN A C 1
ATOM 738 O O . GLN A 1 97 ? -12.670 18.374 13.389 1.00 94.25 97 GLN A O 1
ATOM 743 N N . GLY A 1 98 ? -13.063 17.073 15.179 1.00 94.38 98 GLY A N 1
ATOM 744 C CA . GLY A 1 98 ? -14.522 17.190 15.135 1.00 94.38 98 GLY A CA 1
ATOM 745 C C . GLY A 1 98 ? -15.207 16.260 14.130 1.00 94.38 98 GLY A C 1
ATOM 746 O O . GLY A 1 98 ? -16.413 16.059 14.237 1.00 94.38 98 GLY A O 1
ATOM 747 N N . HIS A 1 99 ? -14.470 15.633 13.206 1.00 95.75 99 HIS A N 1
ATOM 748 C CA . HIS A 1 99 ? -15.047 14.651 12.290 1.00 95.75 99 HIS A CA 1
ATOM 749 C C . HIS A 1 99 ? -15.145 13.265 12.946 1.00 95.75 99 HIS A C 1
ATOM 751 O O . HIS A 1 99 ? -14.217 12.855 13.652 1.00 95.75 99 HIS A O 1
ATOM 757 N N . PRO A 1 100 ? -16.231 12.513 12.701 1.00 94.81 100 PRO A N 1
ATOM 758 C CA . PRO A 1 100 ? -16.367 11.138 13.170 1.00 94.81 100 PRO A CA 1
ATOM 759 C C . PRO A 1 100 ? -15.263 10.222 12.638 1.00 94.81 100 PRO A C 1
ATOM 761 O O . PRO A 1 100 ? -15.023 10.176 11.432 1.00 94.81 100 PRO A O 1
ATOM 764 N N . TYR A 1 101 ? -14.644 9.437 13.519 1.00 93.19 101 TYR A N 1
ATOM 765 C CA . TYR A 1 101 ? -13.656 8.420 13.126 1.00 93.19 101 TYR A CA 1
ATOM 766 C C . TYR A 1 101 ? -13.943 7.023 13.681 1.00 93.19 101 TYR A C 1
ATOM 768 O O . TYR A 1 101 ? -13.357 6.041 13.215 1.00 93.19 101 TYR A O 1
ATOM 776 N N . VAL A 1 102 ? -14.882 6.929 14.621 1.00 95.62 102 VAL A N 1
ATOM 777 C CA . VAL A 1 102 ? -15.361 5.679 15.207 1.00 95.62 102 VAL A CA 1
ATOM 778 C C . VAL A 1 102 ? -16.879 5.719 15.312 1.00 95.62 102 VAL A C 1
ATOM 780 O O . VAL A 1 102 ? -17.444 6.772 15.606 1.00 95.62 102 VAL A O 1
ATOM 783 N N . THR A 1 103 ? -17.514 4.572 15.098 1.00 97.31 103 THR A N 1
ATOM 784 C CA . THR A 1 103 ? -18.930 4.342 15.420 1.00 97.31 103 THR A CA 1
ATOM 785 C C . THR A 1 103 ? -19.037 3.295 16.509 1.00 97.31 103 THR A C 1
ATOM 787 O O . THR A 1 103 ? -18.233 2.365 16.549 1.00 97.31 103 THR A O 1
ATOM 790 N N . VAL A 1 104 ? -19.997 3.466 17.409 1.00 97.62 104 VAL A N 1
ATOM 791 C CA . VAL A 1 104 ? -20.203 2.594 18.563 1.00 97.62 104 VAL A CA 1
ATOM 792 C C . VAL A 1 104 ? -21.658 2.153 18.619 1.00 97.62 104 VAL A C 1
ATOM 794 O O . VAL A 1 104 ? -22.554 2.985 18.493 1.00 97.62 104 VAL A O 1
ATOM 797 N N . TRP A 1 105 ? -21.884 0.865 18.856 1.00 97.81 105 TRP A N 1
ATOM 798 C CA . TRP A 1 105 ? -23.202 0.310 19.161 1.00 97.81 105 TRP A CA 1
ATOM 799 C C . TRP A 1 105 ? -23.196 -0.340 20.545 1.00 97.81 105 TRP A C 1
ATOM 801 O O . TRP A 1 105 ? -22.220 -1.019 20.853 1.00 97.81 105 TRP A O 1
ATOM 811 N N . PRO A 1 106 ? -24.246 -0.165 21.363 1.00 96.62 106 PRO A N 1
ATOM 812 C CA . PRO A 1 106 ? -25.367 0.749 21.135 1.00 96.62 106 PRO A CA 1
ATOM 813 C C . PRO A 1 106 ? -24.918 2.225 21.247 1.00 96.62 106 PRO A C 1
ATOM 815 O O . PRO A 1 106 ? -23.831 2.525 21.751 1.00 96.62 106 PRO A O 1
ATOM 818 N N . ALA A 1 107 ? -25.715 3.160 20.721 1.00 96.50 107 ALA A N 1
ATOM 819 C CA . ALA A 1 107 ? -25.300 4.560 20.551 1.00 96.50 107 ALA A CA 1
ATOM 820 C C . ALA A 1 107 ? -24.966 5.264 21.879 1.00 96.50 107 ALA A C 1
ATOM 822 O O . ALA A 1 107 ? -24.084 6.123 21.941 1.00 96.50 107 ALA A O 1
ATOM 823 N N . GLU A 1 108 ? -25.620 4.856 22.961 1.00 95.69 108 GLU A N 1
ATOM 824 C CA . GLU A 1 108 ? -25.459 5.377 24.317 1.00 95.69 108 GLU A CA 1
ATOM 825 C C . GLU A 1 108 ? -24.050 5.111 24.874 1.00 95.69 108 GLU A C 1
ATOM 827 O O . GLU A 1 108 ? -23.553 5.866 25.716 1.00 95.69 108 GLU A O 1
ATOM 832 N N . ALA A 1 109 ? -23.357 4.080 24.376 1.00 95.69 109 ALA A N 1
ATOM 833 C CA . ALA A 1 109 ? -21.992 3.764 24.785 1.00 95.69 109 ALA A CA 1
ATOM 834 C C . ALA A 1 109 ? -20.944 4.717 24.175 1.00 95.69 109 ALA A C 1
ATOM 836 O O . ALA A 1 109 ? -19.824 4.807 24.694 1.00 95.69 109 ALA A O 1
ATOM 837 N N . ALA A 1 110 ? -21.283 5.476 23.124 1.00 95.00 110 ALA A N 1
ATOM 838 C CA . ALA A 1 110 ? -20.331 6.295 22.370 1.00 95.00 110 ALA A CA 1
ATOM 839 C C . ALA A 1 110 ? -19.586 7.316 23.243 1.00 95.00 110 ALA A C 1
ATOM 841 O O . ALA A 1 110 ? -18.370 7.460 23.126 1.00 95.00 110 ALA A O 1
ATOM 842 N N . GLN A 1 111 ? -20.270 7.982 24.181 1.00 92.62 111 GLN A N 1
ATOM 843 C CA . GLN A 1 111 ? -19.632 8.970 25.061 1.00 92.62 111 GLN A CA 1
ATOM 844 C C . GLN A 1 111 ? -18.653 8.324 26.055 1.00 92.62 111 GLN A C 1
ATOM 846 O O . GLN A 1 111 ? -17.632 8.920 26.414 1.00 92.62 111 GLN A O 1
ATOM 851 N N . ARG A 1 112 ? -18.942 7.102 26.520 1.00 91.50 112 ARG A N 1
ATOM 852 C CA . ARG A 1 112 ? -18.023 6.351 27.387 1.00 91.50 112 ARG A CA 1
ATOM 853 C C . ARG A 1 112 ? -16.812 5.871 26.595 1.00 91.50 112 ARG A C 1
ATOM 855 O O . ARG A 1 112 ? -15.692 6.099 27.045 1.00 91.50 112 ARG A O 1
ATOM 862 N N . VAL A 1 113 ? -17.030 5.321 25.399 1.00 92.31 113 VAL A N 1
ATOM 863 C CA . VAL A 1 113 ? -15.945 4.935 24.490 1.00 92.31 113 VAL A CA 1
ATOM 864 C C . VAL A 1 113 ? -15.071 6.139 24.157 1.00 92.31 113 VAL A C 1
ATOM 866 O O . VAL A 1 113 ? -13.864 6.047 24.313 1.00 92.31 113 VAL A O 1
ATOM 869 N N . ALA A 1 114 ? -15.641 7.295 23.805 1.00 91.94 114 ALA A N 1
ATOM 870 C CA . ALA A 1 114 ? -14.886 8.502 23.463 1.00 91.94 114 ALA A CA 1
ATOM 871 C C . ALA A 1 114 ? -13.880 8.934 24.544 1.00 91.94 114 ALA A C 1
ATOM 873 O O . ALA A 1 114 ? -12.755 9.318 24.219 1.00 91.94 114 ALA A O 1
ATOM 874 N N . ARG A 1 115 ? -14.270 8.849 25.825 1.00 87.19 115 ARG A N 1
ATOM 875 C CA . ARG A 1 115 ? -13.412 9.230 26.961 1.00 87.19 115 ARG A CA 1
ATOM 876 C C . ARG A 1 115 ? -12.195 8.321 27.111 1.00 87.19 115 ARG A C 1
ATOM 878 O O . ARG A 1 115 ? -11.098 8.819 27.348 1.00 87.19 115 ARG A O 1
ATOM 885 N N . GLU A 1 116 ? -12.373 7.016 26.936 1.00 84.81 116 GLU A N 1
ATOM 886 C CA . GLU A 1 116 ? -11.283 6.040 27.079 1.00 84.81 116 GLU A CA 1
ATOM 887 C C . GLU A 1 116 ? -10.483 5.856 25.782 1.00 84.81 116 GLU A C 1
ATOM 889 O O . GLU A 1 116 ? -9.279 5.599 25.809 1.00 84.81 116 GLU A O 1
ATOM 894 N N . LEU A 1 117 ? -11.112 6.078 24.626 1.00 82.12 117 LEU A N 1
ATOM 895 C CA . LEU A 1 117 ? -10.501 5.946 23.307 1.00 82.12 117 LEU A CA 1
ATOM 896 C C . LEU A 1 117 ? -9.307 6.890 23.136 1.00 82.12 117 LEU A C 1
ATOM 898 O O . LEU A 1 117 ? -8.325 6.511 22.502 1.00 82.12 117 LEU A O 1
ATOM 902 N N . ALA A 1 118 ? -9.342 8.073 23.759 1.00 73.12 118 ALA A N 1
ATOM 903 C CA . ALA A 1 118 ? -8.220 9.015 23.794 1.00 73.12 118 ALA A CA 1
ATOM 904 C C . ALA A 1 118 ? -6.927 8.416 24.387 1.00 73.12 118 ALA A C 1
ATOM 906 O O . ALA A 1 118 ? -5.841 8.898 24.078 1.00 73.12 118 ALA A O 1
ATOM 907 N N . ARG A 1 119 ? -7.028 7.365 25.212 1.00 73.50 119 ARG A N 1
ATOM 908 C CA . ARG A 1 119 ? -5.884 6.643 25.798 1.00 73.50 119 ARG A CA 1
ATOM 909 C C . ARG A 1 119 ? -5.445 5.434 24.969 1.00 73.50 119 ARG A C 1
ATOM 911 O O . ARG A 1 119 ? -4.334 4.944 25.145 1.00 73.50 119 ARG A O 1
ATOM 918 N N . ALA A 1 120 ? -6.308 4.945 24.080 1.00 75.56 120 ALA A N 1
ATOM 919 C CA . ALA A 1 120 ? -6.113 3.700 23.339 1.00 75.56 120 ALA A CA 1
ATOM 920 C C . ALA A 1 120 ? -5.546 3.893 21.919 1.00 75.56 120 ALA A C 1
ATOM 922 O O . ALA A 1 120 ? -5.258 2.907 21.232 1.00 75.56 120 ALA A O 1
ATOM 923 N N . HIS A 1 121 ? -5.359 5.138 21.471 1.00 80.44 121 HIS A N 1
ATOM 924 C CA . HIS A 1 121 ? -4.743 5.448 20.182 1.00 80.44 121 HIS A CA 1
ATOM 925 C C . HIS A 1 121 ? -3.743 6.602 20.283 1.00 80.44 121 HIS A C 1
ATOM 927 O O . HIS A 1 121 ? -3.781 7.408 21.210 1.00 80.44 121 HIS A O 1
ATOM 933 N N . VAL A 1 122 ? -2.853 6.689 19.295 1.00 84.00 122 VAL A N 1
ATOM 934 C CA . VAL A 1 122 ? -1.869 7.771 19.173 1.00 84.00 122 VAL A CA 1
ATOM 935 C C . VAL A 1 122 ? -2.109 8.512 17.864 1.00 84.00 122 VAL A C 1
ATOM 937 O O . VAL A 1 122 ? -2.184 7.889 16.805 1.00 84.00 122 VAL A O 1
ATOM 940 N N . THR A 1 123 ? -2.211 9.842 17.931 1.00 88.81 123 THR A N 1
ATOM 941 C CA . THR A 1 123 ? -2.190 10.721 16.751 1.00 88.81 123 THR A CA 1
ATOM 942 C C . THR A 1 123 ? -0.929 11.570 16.735 1.00 88.81 123 THR A C 1
ATOM 944 O O . THR A 1 123 ? -0.486 12.035 17.785 1.00 88.81 123 THR A O 1
ATOM 947 N N . GLY A 1 124 ? -0.382 11.855 15.556 1.00 90.31 124 GLY A N 1
ATOM 948 C CA . GLY A 1 124 ? 0.787 12.722 15.420 1.00 90.31 124 GLY A CA 1
ATOM 949 C C . GLY A 1 124 ? 0.866 13.445 14.073 1.00 90.31 124 GLY A C 1
ATOM 950 O O . GLY A 1 124 ? 0.015 13.243 13.207 1.00 90.31 124 GLY A O 1
ATOM 951 N N . PRO A 1 125 ? 1.865 14.324 13.886 1.00 92.38 125 PRO A N 1
ATOM 952 C CA . PRO A 1 125 ? 1.955 15.174 12.697 1.00 92.38 125 PRO A CA 1
ATOM 953 C C . PRO A 1 125 ? 2.455 14.439 11.441 1.00 92.38 125 PRO A C 1
ATOM 955 O O . PRO A 1 125 ? 2.350 14.978 10.344 1.00 92.38 125 PRO A O 1
ATOM 958 N N . TYR A 1 126 ? 2.964 13.212 11.576 1.00 90.44 126 TYR A N 1
ATOM 959 C CA . TYR A 1 126 ? 3.483 12.383 10.481 1.00 90.44 126 TYR A CA 1
ATOM 960 C C . TYR A 1 126 ? 3.007 10.929 10.600 1.00 90.44 126 TYR A C 1
ATOM 962 O O . TYR A 1 126 ? 2.611 10.483 11.678 1.00 90.44 126 TYR A O 1
ATOM 970 N N . ARG A 1 127 ? 3.057 10.179 9.495 1.00 92.56 127 ARG A N 1
ATOM 971 C CA . ARG A 1 127 ? 2.791 8.730 9.480 1.00 92.56 127 ARG A CA 1
ATOM 972 C C . ARG A 1 127 ? 3.974 7.953 10.057 1.00 92.56 127 ARG A C 1
ATOM 974 O O . ARG A 1 127 ? 5.106 8.431 10.040 1.00 92.56 127 ARG A O 1
ATOM 981 N N . THR A 1 128 ? 3.708 6.755 10.561 1.00 88.25 128 THR A N 1
ATOM 982 C CA . THR A 1 128 ? 4.713 5.837 11.113 1.00 88.25 128 THR A CA 1
ATOM 983 C C . THR A 1 128 ? 4.542 4.460 10.483 1.00 88.25 128 THR A C 1
ATOM 985 O O . THR A 1 128 ? 3.423 4.050 10.199 1.00 88.25 128 THR A O 1
ATOM 988 N N . LEU A 1 129 ? 5.639 3.722 10.283 1.00 84.25 129 LEU A N 1
ATOM 989 C CA . LEU A 1 129 ? 5.588 2.378 9.686 1.00 84.25 129 LEU A CA 1
ATOM 990 C C . LEU A 1 129 ? 4.997 1.312 10.615 1.00 84.25 129 LEU A C 1
ATOM 992 O O . LEU A 1 129 ? 4.492 0.302 10.139 1.00 84.25 129 LEU A O 1
ATOM 996 N N . ALA A 1 130 ? 5.028 1.546 11.931 1.00 77.44 130 ALA A N 1
ATOM 997 C CA . ALA A 1 130 ? 4.740 0.542 12.957 1.00 77.44 130 ALA A CA 1
ATOM 998 C C . ALA A 1 130 ? 3.408 -0.209 12.770 1.00 77.44 130 ALA A C 1
ATOM 1000 O O . ALA A 1 130 ? 3.325 -1.389 13.101 1.00 77.44 130 ALA A O 1
ATOM 1001 N N . GLN A 1 131 ? 2.367 0.458 12.258 1.00 84.38 131 GLN A N 1
ATOM 1002 C CA . GLN A 1 131 ? 1.084 -0.177 11.936 1.00 84.38 131 GLN A CA 1
ATOM 1003 C C . GLN A 1 131 ? 0.523 0.240 10.565 1.00 84.38 131 GLN A C 1
ATOM 1005 O O . GLN A 1 131 ? -0.668 0.076 10.307 1.00 84.38 131 GLN A O 1
ATOM 1010 N N . ASP A 1 132 ? 1.364 0.740 9.663 1.00 89.69 132 ASP A N 1
ATOM 1011 C CA . ASP A 1 132 ? 0.930 1.243 8.360 1.00 89.69 132 ASP A CA 1
ATOM 1012 C C . ASP A 1 132 ? 1.817 0.695 7.236 1.00 89.69 132 ASP A C 1
ATOM 1014 O O . ASP A 1 132 ? 2.739 1.348 6.748 1.00 89.69 132 ASP A O 1
ATOM 1018 N N . VAL A 1 133 ? 1.499 -0.526 6.800 1.00 92.44 133 VAL A N 1
ATOM 1019 C CA . VAL A 1 133 ? 2.155 -1.199 5.665 1.00 92.44 133 VAL A CA 1
ATOM 1020 C C . VAL A 1 133 ? 2.068 -0.354 4.389 1.00 92.44 133 VAL A C 1
ATOM 1022 O O . VAL A 1 133 ? 3.016 -0.308 3.607 1.00 92.44 133 VAL A O 1
ATOM 1025 N N . SER A 1 134 ? 0.966 0.383 4.188 1.00 93.69 134 SER A N 1
ATOM 1026 C CA . SER A 1 134 ? 0.837 1.271 3.028 1.00 93.69 134 SER A CA 1
ATOM 1027 C C . SER A 1 134 ? 1.885 2.381 3.037 1.00 93.69 134 SER A C 1
ATOM 1029 O O . SER A 1 134 ? 2.316 2.797 1.967 1.00 93.69 134 SER A O 1
ATOM 1031 N N . PHE A 1 135 ? 2.302 2.866 4.210 1.00 94.81 135 PHE A N 1
ATOM 1032 C CA . PHE A 1 135 ? 3.313 3.917 4.303 1.00 94.81 135 PHE A CA 1
ATOM 1033 C C . PHE A 1 135 ? 4.694 3.440 3.863 1.00 94.81 135 PHE A C 1
ATOM 1035 O O . PHE A 1 135 ? 5.380 4.186 3.177 1.00 94.81 135 PHE A O 1
ATOM 1042 N N . GLY A 1 136 ? 5.081 2.199 4.170 1.00 94.81 136 GLY A N 1
ATOM 1043 C CA . GLY A 1 136 ? 6.373 1.665 3.719 1.00 94.81 136 GLY A CA 1
ATOM 1044 C C . GLY A 1 136 ? 6.448 1.558 2.206 1.00 94.81 136 GLY A C 1
ATOM 1045 O O . GLY A 1 136 ? 7.432 1.983 1.603 1.00 94.81 136 GLY A O 1
ATOM 1046 N N . ILE A 1 137 ? 5.360 1.095 1.583 1.00 96.75 137 ILE A N 1
ATOM 1047 C CA . ILE A 1 137 ? 5.230 1.113 0.122 1.00 96.75 137 ILE A CA 1
ATOM 1048 C C . ILE A 1 137 ? 5.323 2.551 -0.395 1.00 96.75 137 ILE A C 1
ATOM 1050 O O . ILE A 1 137 ? 6.084 2.816 -1.320 1.00 96.75 137 ILE A O 1
ATOM 1054 N N . ASP A 1 138 ? 4.604 3.492 0.221 1.00 96.62 138 ASP A N 1
ATOM 1055 C CA . ASP A 1 138 ? 4.626 4.895 -0.198 1.00 96.62 138 ASP A CA 1
ATOM 1056 C C . ASP A 1 138 ? 6.020 5.519 -0.125 1.00 96.62 138 ASP A C 1
ATOM 1058 O O . ASP A 1 138 ? 6.376 6.284 -1.016 1.00 96.62 138 ASP A O 1
ATOM 1062 N N . GLN A 1 139 ? 6.811 5.197 0.900 1.00 97.00 139 GLN A N 1
ATOM 1063 C CA . GLN A 1 139 ? 8.174 5.706 1.032 1.00 97.00 139 GLN A CA 1
ATOM 1064 C C . GLN A 1 139 ? 9.093 5.152 -0.063 1.00 97.00 139 GLN A C 1
ATOM 1066 O O . GLN A 1 139 ? 9.854 5.913 -0.660 1.00 97.00 139 GLN A O 1
ATOM 1071 N N . LEU A 1 140 ? 8.995 3.855 -0.382 1.00 98.00 140 LEU A N 1
ATOM 1072 C CA . LEU A 1 140 ? 9.747 3.264 -1.496 1.00 98.00 140 LEU A CA 1
ATOM 1073 C C . LEU A 1 140 ? 9.328 3.871 -2.842 1.00 98.00 140 LEU A C 1
ATOM 1075 O O . LEU A 1 140 ? 10.181 4.203 -3.664 1.00 98.00 140 LEU A O 1
ATOM 1079 N N . VAL A 1 141 ? 8.024 4.073 -3.049 1.00 98.31 141 VAL A N 1
ATOM 1080 C CA . VAL A 1 141 ? 7.481 4.734 -4.245 1.00 98.31 141 VAL A CA 1
ATOM 1081 C C . VAL A 1 141 ? 7.957 6.181 -4.332 1.00 98.31 141 VAL A C 1
ATOM 1083 O O . VAL A 1 141 ? 8.325 6.634 -5.411 1.00 98.31 141 VAL A O 1
ATOM 1086 N N . GLU A 1 142 ? 7.989 6.912 -3.219 1.00 97.19 142 GLU A N 1
ATOM 1087 C CA . GLU A 1 142 ? 8.445 8.300 -3.178 1.00 97.19 142 GLU A CA 1
ATOM 1088 C C . GLU A 1 142 ? 9.928 8.430 -3.545 1.00 97.19 142 GLU A C 1
ATOM 1090 O O . GLU A 1 142 ? 10.291 9.310 -4.328 1.00 97.19 142 GLU A O 1
ATOM 1095 N N . ILE A 1 143 ? 10.782 7.536 -3.038 1.00 97.62 143 ILE A N 1
ATOM 1096 C CA . ILE A 1 143 ? 12.193 7.479 -3.442 1.00 97.62 143 ILE A CA 1
ATOM 1097 C C . ILE A 1 143 ? 12.297 7.152 -4.937 1.00 97.62 143 ILE A C 1
ATOM 1099 O O . ILE A 1 143 ? 13.020 7.838 -5.660 1.00 97.62 143 ILE A O 1
ATOM 1103 N N . CYS A 1 144 ? 11.522 6.173 -5.414 1.00 98.06 144 CYS A N 1
ATOM 1104 C CA . CYS A 1 144 ? 11.498 5.769 -6.817 1.00 98.06 144 CYS A CA 1
ATOM 1105 C C . CYS A 1 144 ? 11.150 6.942 -7.748 1.00 98.06 144 CYS A C 1
ATOM 1107 O O . CYS A 1 144 ? 11.924 7.273 -8.643 1.00 98.06 144 CYS A O 1
ATOM 1109 N N . ILE A 1 145 ? 10.029 7.636 -7.518 1.00 97.62 145 ILE A N 1
ATOM 1110 C CA . ILE A 1 145 ? 9.596 8.733 -8.401 1.00 97.62 145 ILE A CA 1
ATOM 1111 C C . ILE A 1 145 ? 10.518 9.958 -8.324 1.00 97.62 145 ILE A C 1
ATOM 1113 O O . ILE A 1 145 ? 10.649 10.681 -9.309 1.00 97.62 145 ILE A O 1
ATOM 1117 N N . ARG A 1 146 ? 11.182 10.199 -7.182 1.00 96.94 146 ARG A N 1
ATOM 1118 C CA . ARG A 1 146 ? 12.206 11.251 -7.073 1.00 96.94 146 ARG A CA 1
ATOM 1119 C C . ARG A 1 146 ? 13.442 10.897 -7.894 1.00 96.94 146 ARG A C 1
ATOM 1121 O O . ARG A 1 146 ? 13.950 11.765 -8.600 1.00 96.94 146 ARG A O 1
ATOM 1128 N N . ALA A 1 147 ? 13.881 9.640 -7.847 1.00 96.56 147 ALA A N 1
ATOM 1129 C CA . ALA A 1 147 ? 14.994 9.149 -8.655 1.00 96.56 147 ALA A CA 1
ATOM 1130 C C . ALA A 1 147 ? 14.697 9.257 -10.162 1.00 96.56 147 ALA A C 1
ATOM 1132 O O . ALA A 1 147 ? 15.559 9.676 -10.928 1.00 96.56 147 ALA A O 1
ATOM 1133 N N . LEU A 1 148 ? 13.450 8.994 -10.570 1.00 96.44 148 LEU A N 1
ATOM 1134 C CA . LEU A 1 148 ? 12.976 9.138 -11.956 1.00 96.44 148 LEU A CA 1
ATOM 1135 C C . LEU A 1 148 ? 12.721 10.587 -12.401 1.00 96.44 148 LEU A C 1
ATOM 1137 O O . LEU A 1 148 ? 12.435 10.828 -13.572 1.00 96.44 148 LEU A O 1
ATOM 1141 N N . SER A 1 149 ? 12.783 11.565 -11.497 1.00 94.56 149 SER A N 1
ATOM 1142 C CA . SER A 1 149 ? 12.531 12.959 -11.868 1.00 94.56 149 SER A CA 1
ATOM 1143 C C . SER A 1 149 ? 13.585 13.477 -12.852 1.00 94.56 149 SER A C 1
ATOM 1145 O O . SER A 1 149 ? 14.755 13.106 -12.771 1.00 94.56 149 SER A O 1
ATOM 1147 N N . ALA A 1 150 ? 13.195 14.405 -13.731 1.00 90.50 150 ALA A N 1
ATOM 1148 C CA . ALA A 1 150 ? 14.088 14.985 -14.741 1.00 90.50 150 ALA A CA 1
ATOM 1149 C C . ALA A 1 150 ? 15.358 15.635 -14.154 1.00 90.50 150 ALA A C 1
ATOM 1151 O O . ALA A 1 150 ? 16.367 15.742 -14.843 1.00 90.50 150 ALA A O 1
ATOM 1152 N N . ALA A 1 151 ? 15.311 16.064 -12.888 1.00 88.25 151 ALA A N 1
ATOM 1153 C CA . ALA A 1 151 ? 16.448 16.664 -12.198 1.00 88.25 151 ALA A CA 1
ATOM 1154 C C . ALA A 1 151 ? 17.473 15.635 -11.689 1.00 88.25 151 ALA A C 1
ATOM 1156 O O . ALA A 1 151 ? 18.642 15.980 -11.544 1.00 88.25 151 ALA A O 1
ATOM 1157 N N . VAL A 1 152 ? 17.044 14.403 -11.389 1.00 91.31 152 VAL A N 1
ATOM 1158 C CA . VAL A 1 152 ? 17.900 13.358 -10.800 1.00 91.31 152 VAL A CA 1
ATOM 1159 C C . VAL A 1 152 ? 18.278 12.312 -11.846 1.00 91.31 152 VAL A C 1
ATOM 1161 O O . VAL A 1 152 ? 19.457 12.019 -12.011 1.00 91.31 152 VAL A O 1
ATOM 1164 N N . ASN A 1 153 ? 17.286 11.785 -12.572 1.00 90.12 153 ASN A N 1
ATOM 1165 C CA . ASN A 1 153 ? 17.439 10.780 -13.626 1.00 90.12 153 ASN A CA 1
ATOM 1166 C C . ASN A 1 153 ? 18.280 9.547 -13.216 1.00 90.12 153 ASN A C 1
ATOM 1168 O O . ASN A 1 153 ? 19.052 8.997 -14.004 1.00 90.12 153 ASN A O 1
ATOM 1172 N N . ASP A 1 154 ? 18.130 9.097 -11.971 1.00 95.62 154 ASP A N 1
ATOM 1173 C CA . ASP A 1 154 ? 18.807 7.918 -11.435 1.00 95.62 154 ASP A CA 1
ATOM 1174 C C . ASP A 1 154 ? 17.925 6.677 -11.609 1.00 95.62 154 ASP A C 1
ATOM 1176 O O . ASP A 1 154 ? 17.125 6.292 -10.749 1.00 95.62 154 ASP A O 1
ATOM 1180 N N . THR A 1 155 ? 18.078 6.035 -12.766 1.00 94.56 155 THR A N 1
ATOM 1181 C CA . THR A 1 155 ? 17.303 4.837 -13.100 1.00 94.56 155 THR A CA 1
ATOM 1182 C C . THR A 1 155 ? 17.651 3.660 -12.182 1.00 94.56 155 THR A C 1
ATOM 1184 O O . THR A 1 155 ? 16.749 2.925 -11.794 1.00 94.56 155 THR A O 1
ATOM 1187 N N . PHE A 1 156 ? 18.911 3.475 -11.769 1.00 95.69 156 PHE A N 1
ATOM 1188 C CA . PHE A 1 156 ? 19.315 2.316 -10.955 1.00 95.69 156 PHE A CA 1
ATOM 1189 C C . PHE A 1 156 ? 18.699 2.33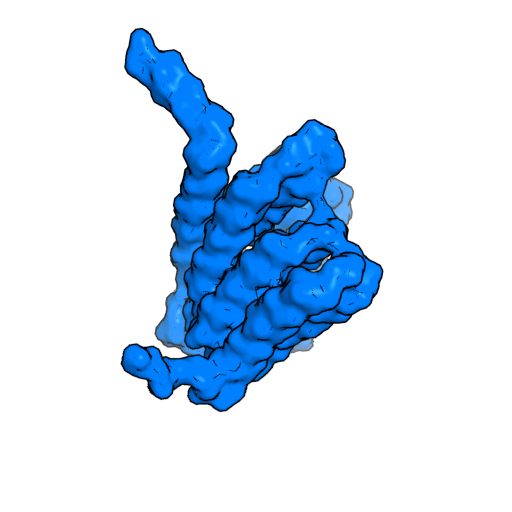4 -9.556 1.00 95.69 156 PHE A C 1
ATOM 1191 O O . PHE A 1 156 ? 18.223 1.298 -9.078 1.00 95.69 156 PHE A O 1
ATOM 1198 N N . THR A 1 157 ? 18.636 3.508 -8.927 1.00 96.00 157 THR A N 1
ATOM 1199 C CA . THR A 1 157 ? 17.899 3.681 -7.671 1.00 96.00 157 THR A CA 1
ATOM 1200 C C . THR A 1 157 ? 16.424 3.336 -7.862 1.00 96.00 157 THR A C 1
ATOM 1202 O O . THR A 1 157 ? 15.858 2.590 -7.062 1.00 96.00 157 THR A O 1
ATOM 1205 N N . ALA A 1 158 ? 15.798 3.809 -8.945 1.00 97.50 158 ALA A N 1
ATOM 1206 C CA . ALA A 1 158 ? 14.398 3.505 -9.219 1.00 97.50 158 ALA A CA 1
ATOM 1207 C C . ALA A 1 158 ? 14.148 1.998 -9.396 1.00 97.50 158 ALA A C 1
ATOM 1209 O O . ALA A 1 158 ? 13.197 1.474 -8.815 1.00 97.50 158 ALA A O 1
ATOM 1210 N N . LEU A 1 159 ? 15.019 1.291 -10.131 1.00 98.44 159 LEU A N 1
ATOM 1211 C CA . LEU A 1 159 ? 14.939 -0.168 -10.281 1.00 98.44 159 LEU A CA 1
ATOM 1212 C C . LEU A 1 159 ? 15.076 -0.880 -8.929 1.00 98.44 159 LEU A C 1
ATOM 1214 O O . LEU A 1 159 ? 14.312 -1.800 -8.648 1.00 98.44 159 LEU A O 1
ATOM 1218 N N . THR A 1 160 ? 15.988 -0.409 -8.075 1.00 97.94 160 THR A N 1
ATOM 1219 C CA . THR A 1 160 ? 16.183 -0.941 -6.718 1.00 97.94 160 THR A CA 1
ATOM 1220 C C . THR A 1 160 ? 14.920 -0.777 -5.871 1.00 97.94 160 THR A C 1
ATOM 1222 O O . THR A 1 160 ? 14.489 -1.722 -5.214 1.00 97.94 160 THR A O 1
ATOM 1225 N N . CYS A 1 161 ? 14.266 0.389 -5.911 1.00 98.50 161 CYS A N 1
ATOM 1226 C CA . CYS A 1 161 ? 12.984 0.583 -5.230 1.00 98.50 161 CYS A CA 1
ATOM 1227 C C . CYS A 1 161 ? 11.905 -0.379 -5.744 1.00 98.50 161 CYS A C 1
ATOM 1229 O O . CYS A 1 161 ? 11.170 -0.941 -4.934 1.00 98.50 161 CYS A O 1
ATOM 1231 N N . ILE A 1 162 ? 11.814 -0.594 -7.063 1.00 98.62 162 ILE A N 1
ATOM 1232 C CA . ILE A 1 162 ? 10.833 -1.519 -7.656 1.00 98.62 162 ILE A CA 1
ATOM 1233 C C . ILE A 1 162 ? 11.085 -2.960 -7.195 1.00 98.62 162 ILE A C 1
ATOM 1235 O O . ILE A 1 162 ? 10.124 -3.668 -6.895 1.00 98.62 162 ILE A O 1
ATOM 1239 N N . ASP A 1 163 ? 12.347 -3.383 -7.077 1.00 98.50 163 ASP A N 1
ATOM 1240 C CA . ASP A 1 163 ? 12.687 -4.710 -6.552 1.00 98.50 163 ASP A CA 1
ATOM 1241 C C . ASP A 1 163 ? 12.177 -4.898 -5.114 1.00 98.50 163 ASP A C 1
ATOM 1243 O O . ASP A 1 163 ? 11.518 -5.897 -4.821 1.00 98.50 163 ASP A O 1
ATOM 1247 N N . TRP A 1 164 ? 12.406 -3.919 -4.232 1.00 98.19 164 TRP A N 1
ATOM 1248 C CA . TRP A 1 164 ? 11.937 -3.976 -2.840 1.00 98.19 164 TRP A CA 1
ATOM 1249 C C . TRP A 1 164 ? 10.416 -3.854 -2.701 1.00 98.19 164 TRP A C 1
ATOM 1251 O O . TRP A 1 164 ? 9.823 -4.494 -1.828 1.00 98.19 164 TRP A O 1
ATOM 1261 N N . ILE A 1 165 ? 9.765 -3.076 -3.569 1.00 98.25 165 ILE A N 1
ATOM 1262 C CA . ILE A 1 165 ? 8.301 -3.022 -3.667 1.00 98.25 165 ILE A CA 1
ATOM 1263 C C . ILE A 1 165 ? 7.754 -4.398 -4.071 1.00 98.25 165 ILE A C 1
ATOM 1265 O O . ILE A 1 165 ? 6.838 -4.908 -3.422 1.00 98.25 165 ILE A O 1
ATOM 1269 N N . GLY A 1 166 ? 8.334 -5.016 -5.104 1.00 97.75 166 GLY A N 1
ATOM 1270 C CA . GLY A 1 166 ? 7.950 -6.343 -5.581 1.00 97.75 166 GLY A CA 1
ATOM 1271 C C . GLY A 1 166 ? 8.118 -7.421 -4.511 1.00 97.75 166 GLY A C 1
ATOM 1272 O O . GLY A 1 166 ? 7.192 -8.194 -4.268 1.00 97.75 166 GLY A O 1
ATOM 1273 N N . ASP A 1 167 ? 9.261 -7.436 -3.822 1.00 96.62 167 ASP A N 1
ATOM 1274 C CA . ASP A 1 167 ? 9.527 -8.334 -2.691 1.00 96.62 167 ASP A CA 1
ATOM 1275 C C . ASP A 1 167 ? 8.515 -8.145 -1.545 1.00 96.62 167 ASP A C 1
ATOM 1277 O O . ASP A 1 167 ? 7.939 -9.117 -1.047 1.00 96.62 167 ASP A O 1
ATOM 1281 N N . SER A 1 168 ? 8.223 -6.897 -1.173 1.00 95.88 168 SER A N 1
ATOM 1282 C CA . SER A 1 168 ? 7.253 -6.588 -0.115 1.00 95.88 168 SER A CA 1
ATOM 1283 C C . SER A 1 168 ? 5.846 -7.066 -0.476 1.00 95.88 168 SER A C 1
ATOM 1285 O O . SER A 1 168 ? 5.173 -7.691 0.343 1.00 95.88 168 SER A O 1
ATOM 1287 N N . LEU A 1 169 ? 5.405 -6.850 -1.717 1.00 96.38 169 LEU A N 1
ATOM 1288 C CA . LEU A 1 169 ? 4.106 -7.337 -2.180 1.00 96.38 169 LEU A CA 1
ATOM 1289 C C . LEU A 1 169 ? 4.064 -8.862 -2.309 1.00 96.38 169 LEU A C 1
ATOM 1291 O O . LEU A 1 169 ? 3.028 -9.453 -2.014 1.00 96.38 169 LEU A O 1
ATOM 1295 N N . CYS A 1 170 ? 5.170 -9.531 -2.644 1.00 94.81 170 CYS A N 1
ATOM 1296 C CA . CYS A 1 170 ? 5.242 -10.996 -2.600 1.00 94.81 170 CYS A CA 1
ATOM 1297 C C . CYS A 1 170 ? 5.010 -11.548 -1.183 1.00 94.81 170 CYS A C 1
ATOM 1299 O O . CYS A 1 170 ? 4.402 -12.606 -1.041 1.00 94.81 170 CYS A O 1
ATOM 1301 N N . LYS A 1 171 ? 5.460 -10.840 -0.135 1.00 92.00 171 LYS A N 1
ATOM 1302 C CA . LYS A 1 171 ? 5.206 -11.214 1.272 1.00 92.00 171 LYS A CA 1
ATOM 1303 C C . LYS A 1 171 ? 3.748 -11.011 1.683 1.00 92.00 171 LYS A C 1
ATOM 1305 O O . LYS A 1 171 ? 3.242 -11.755 2.518 1.00 92.00 171 LYS A O 1
ATOM 1310 N N . VAL A 1 172 ? 3.076 -10.028 1.085 1.00 90.81 172 VAL A N 1
ATOM 1311 C CA . VAL A 1 172 ? 1.644 -9.775 1.294 1.00 90.81 172 VAL A CA 1
ATOM 1312 C C . VAL A 1 172 ? 0.786 -10.825 0.574 1.00 90.81 172 VAL A C 1
ATOM 1314 O O . VAL A 1 172 ? -0.170 -11.365 1.132 1.00 90.81 172 VAL A O 1
ATOM 1317 N N . THR A 1 173 ? 1.140 -11.147 -0.666 1.00 89.12 173 THR A N 1
ATOM 1318 C CA . THR A 1 173 ? 0.313 -11.949 -1.574 1.00 89.12 173 THR A CA 1
ATOM 1319 C C . THR A 1 173 ? 0.088 -13.374 -1.057 1.00 89.12 173 THR A C 1
ATOM 1321 O O . THR A 1 173 ? 1.032 -14.087 -0.717 1.00 89.12 173 THR A O 1
ATOM 1324 N N . GLY A 1 174 ? -1.176 -13.804 -1.004 1.00 74.06 174 GLY A N 1
ATOM 1325 C CA . GLY A 1 174 ? -1.572 -15.177 -0.659 1.00 74.06 174 GLY A CA 1
ATOM 1326 C C . GLY A 1 174 ? -1.416 -15.573 0.817 1.00 74.06 174 GLY A C 1
ATOM 1327 O O . GLY A 1 174 ? -1.777 -16.692 1.179 1.00 74.06 174 GLY A O 1
ATOM 1328 N N . ARG A 1 175 ? -0.882 -14.696 1.678 1.00 74.06 175 ARG A N 1
ATOM 1329 C CA . ARG A 1 175 ? -0.625 -14.997 3.102 1.00 74.06 175 ARG A CA 1
ATOM 1330 C C . ARG A 1 175 ? -1.116 -13.925 4.062 1.00 74.06 175 ARG A C 1
ATOM 1332 O O . ARG A 1 175 ? -1.479 -14.243 5.190 1.00 74.06 175 ARG A O 1
ATOM 1339 N N . TRP A 1 176 ? -1.108 -12.662 3.648 1.00 81.75 176 TRP A N 1
ATOM 1340 C CA . TRP A 1 176 ? -1.410 -11.556 4.544 1.00 81.75 176 TRP A CA 1
ATOM 1341 C C . TRP A 1 176 ? -2.917 -11.361 4.700 1.00 81.75 176 TRP A C 1
ATOM 1343 O O . TRP A 1 176 ? -3.599 -10.850 3.814 1.00 81.75 176 TRP A O 1
ATOM 1353 N N . GLN A 1 177 ? -3.429 -11.776 5.857 1.00 82.06 177 GLN A N 1
ATOM 1354 C CA . GLN A 1 177 ? -4.837 -11.653 6.229 1.00 82.06 177 GLN A CA 1
ATOM 1355 C C . GLN A 1 177 ? -4.953 -10.827 7.514 1.00 82.06 177 GLN A C 1
ATOM 1357 O O . GLN A 1 177 ? -5.006 -11.392 8.604 1.00 82.06 177 GLN A O 1
ATOM 1362 N N . PRO A 1 178 ? -4.933 -9.485 7.438 1.00 84.69 178 PRO A N 1
ATOM 1363 C CA . PRO A 1 178 ? -4.998 -8.655 8.632 1.00 84.69 178 PRO A CA 1
ATOM 1364 C C . PRO A 1 178 ? -6.338 -8.839 9.343 1.00 84.69 178 PRO A C 1
ATOM 1366 O O . PRO A 1 178 ? -7.400 -8.850 8.714 1.00 84.69 178 PRO A O 1
ATOM 1369 N N . THR A 1 179 ? -6.302 -8.942 10.670 1.00 86.94 179 THR A N 1
ATOM 1370 C CA . THR A 1 179 ? -7.509 -9.108 11.483 1.00 86.94 179 THR A CA 1
ATOM 1371 C C . THR A 1 179 ? -8.429 -7.893 11.332 1.00 86.94 179 THR A C 1
ATOM 1373 O O . THR A 1 179 ? -8.046 -6.751 11.599 1.00 86.94 179 THR A O 1
ATOM 1376 N N . ARG A 1 180 ? -9.665 -8.142 10.886 1.00 90.00 180 ARG A N 1
ATOM 1377 C CA . ARG A 1 180 ? -10.712 -7.116 10.711 1.00 90.00 180 ARG A CA 1
ATOM 1378 C C . ARG A 1 180 ? -11.760 -7.148 11.814 1.00 90.00 180 ARG A C 1
ATOM 1380 O O . ARG A 1 180 ? -12.408 -6.138 12.050 1.00 90.00 180 ARG A O 1
ATOM 1387 N N . VAL A 1 181 ? -11.934 -8.290 12.470 1.00 91.94 181 VAL A N 1
ATOM 1388 C CA . VAL A 1 181 ? -12.942 -8.506 13.508 1.00 91.94 181 VAL A CA 1
ATOM 1389 C C . VAL A 1 181 ? -12.238 -9.086 14.722 1.00 91.94 181 VAL A C 1
ATOM 1391 O O . VAL A 1 181 ? -11.578 -10.117 14.626 1.00 91.94 181 VAL A O 1
ATOM 1394 N N . TYR A 1 182 ? -12.374 -8.415 15.857 1.00 92.31 182 TYR A N 1
ATOM 1395 C CA . TYR A 1 182 ? -11.822 -8.848 17.129 1.00 92.31 182 TYR A CA 1
ATOM 1396 C C . TYR A 1 182 ? -12.961 -9.192 18.080 1.00 92.31 182 TYR A C 1
ATOM 1398 O O . TYR A 1 182 ? -13.934 -8.438 18.218 1.00 92.31 182 TYR A O 1
ATOM 1406 N N . ARG A 1 183 ? -12.810 -10.338 18.739 1.00 93.00 183 ARG A N 1
ATOM 1407 C CA . ARG A 1 183 ? -13.778 -10.892 19.681 1.00 93.00 183 ARG A CA 1
ATOM 1408 C C . ARG A 1 183 ? -13.219 -10.871 21.102 1.00 93.00 183 ARG A C 1
ATOM 1410 O O . ARG A 1 183 ? -12.000 -10.885 21.284 1.00 93.00 183 ARG A O 1
ATOM 1417 N N . ASP A 1 184 ? -14.101 -10.809 22.093 1.00 93.31 184 ASP A N 1
ATOM 1418 C CA . ASP A 1 184 ? -13.729 -11.009 23.497 1.00 93.31 184 ASP A CA 1
ATOM 1419 C C . ASP A 1 184 ? -13.544 -12.500 23.838 1.00 93.31 184 ASP A C 1
ATOM 1421 O O . ASP A 1 184 ? -13.681 -13.382 22.988 1.00 93.31 184 ASP A O 1
ATOM 1425 N N . ALA A 1 185 ? -13.228 -12.789 25.103 1.00 90.69 185 ALA A N 1
ATOM 1426 C CA . ALA A 1 185 ? -13.049 -14.155 25.596 1.00 90.69 185 ALA A CA 1
ATOM 1427 C C . ALA A 1 185 ? -14.335 -15.006 25.552 1.00 90.69 185 ALA A C 1
ATOM 1429 O O . ALA A 1 185 ? -14.243 -16.230 25.581 1.00 90.69 185 ALA A O 1
ATOM 1430 N N . ALA A 1 186 ? -15.514 -14.379 25.477 1.00 91.00 186 ALA A N 1
ATOM 1431 C CA . ALA A 1 186 ? -16.800 -15.058 25.327 1.00 91.00 186 ALA A CA 1
ATOM 1432 C C . ALA A 1 186 ? -17.183 -15.276 23.848 1.00 91.00 186 ALA A C 1
ATOM 1434 O O . ALA A 1 186 ? -18.218 -15.875 23.563 1.00 91.00 186 ALA A O 1
ATOM 1435 N N . GLY A 1 187 ? -16.360 -14.809 22.900 1.00 89.88 187 GLY A N 1
ATOM 1436 C CA . GLY A 1 187 ? -16.596 -14.927 21.460 1.00 89.88 187 GLY A CA 1
ATOM 1437 C C . GLY A 1 187 ? -17.463 -13.812 20.862 1.00 89.88 187 GLY A C 1
ATOM 1438 O O . GLY A 1 187 ? -17.701 -13.812 19.649 1.00 89.88 187 GLY A O 1
ATOM 1439 N N . GLY A 1 188 ? -17.900 -12.836 21.664 1.00 91.75 188 GLY A N 1
ATOM 1440 C CA . GLY A 1 188 ? -18.678 -11.690 21.194 1.00 91.75 188 GLY A CA 1
ATOM 1441 C C . GLY A 1 188 ? -17.824 -10.749 20.347 1.00 91.75 188 GLY A C 1
ATOM 1442 O O . GLY A 1 188 ? -16.677 -10.475 20.697 1.00 91.75 188 GLY A O 1
ATOM 1443 N N . VAL A 1 189 ? -18.353 -10.249 19.223 1.00 94.12 189 VAL A N 1
ATOM 1444 C CA . VAL A 1 189 ? -17.669 -9.215 18.424 1.00 94.12 189 VAL A CA 1
ATOM 1445 C C . VAL A 1 189 ? -17.587 -7.937 19.248 1.00 94.12 189 VAL A C 1
ATOM 1447 O O . VAL A 1 189 ? -18.603 -7.467 19.742 1.00 94.12 189 VAL A O 1
ATOM 1450 N N . ARG A 1 190 ? -16.389 -7.363 19.382 1.00 95.75 190 ARG A N 1
ATOM 1451 C CA . ARG A 1 190 ? -16.161 -6.137 20.166 1.00 95.75 190 ARG A CA 1
ATOM 1452 C C . ARG A 1 190 ? -15.522 -5.013 19.377 1.00 95.75 190 ARG A C 1
ATOM 1454 O O . ARG A 1 190 ? -15.739 -3.843 19.682 1.00 95.75 190 ARG A O 1
ATOM 1461 N N . LEU A 1 191 ? -14.745 -5.351 18.355 1.00 95.25 191 LEU A N 1
ATOM 1462 C CA . LEU A 1 191 ? -14.066 -4.364 17.534 1.00 95.25 191 LEU A CA 1
ATOM 1463 C C . LEU A 1 191 ? -14.041 -4.803 16.074 1.00 95.25 191 LEU A C 1
ATOM 1465 O O . LEU A 1 191 ? -13.598 -5.902 15.750 1.00 95.25 191 LEU A O 1
ATOM 1469 N N . ILE A 1 192 ? -14.471 -3.906 15.198 1.00 95.19 192 ILE A N 1
ATOM 1470 C CA . ILE A 1 192 ? -14.384 -4.028 13.750 1.00 95.19 192 ILE A CA 1
ATOM 1471 C C . ILE A 1 192 ? -13.384 -2.974 13.270 1.00 95.19 192 ILE A C 1
ATOM 1473 O O . ILE A 1 192 ? -13.544 -1.783 13.535 1.00 95.19 192 ILE A O 1
ATOM 1477 N N . ALA A 1 193 ? -12.328 -3.403 12.588 1.00 92.38 193 ALA A N 1
ATOM 1478 C CA . ALA A 1 193 ? -11.245 -2.545 12.130 1.00 92.38 193 ALA A CA 1
ATOM 1479 C C . ALA A 1 193 ? -11.186 -2.483 10.603 1.00 92.38 193 ALA A C 1
ATOM 1481 O O . ALA A 1 193 ? -11.165 -3.504 9.908 1.00 92.38 193 ALA A O 1
ATOM 1482 N N . THR A 1 194 ? -11.093 -1.263 10.077 1.00 90.69 194 THR A N 1
ATOM 1483 C CA . THR A 1 194 ? -10.770 -1.040 8.667 1.00 90.69 194 THR A CA 1
ATOM 1484 C C . THR A 1 194 ? -9.317 -1.441 8.405 1.00 90.69 194 THR A C 1
ATOM 1486 O O . THR A 1 194 ? -8.410 -0.935 9.055 1.00 90.69 194 THR A O 1
ATOM 1489 N N . GLN A 1 195 ? -9.077 -2.302 7.416 1.00 89.44 195 GLN A N 1
ATOM 1490 C CA . GLN A 1 195 ? -7.731 -2.707 6.986 1.00 89.44 195 GLN A CA 1
ATOM 1491 C C . GLN A 1 195 ? -7.523 -2.375 5.508 1.00 89.44 195 GLN A C 1
ATO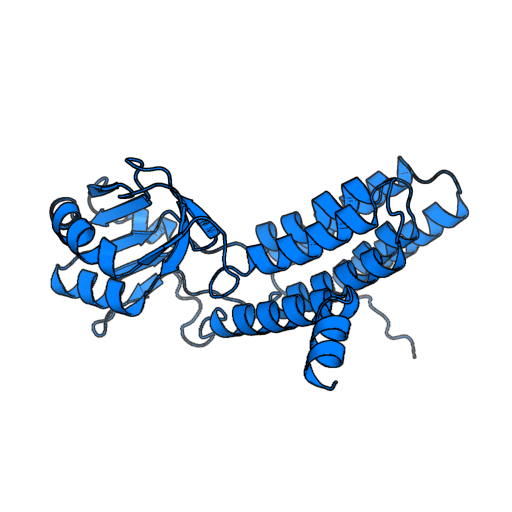M 1493 O O . GLN A 1 195 ? -8.487 -2.368 4.735 1.00 89.44 195 GLN A O 1
ATOM 1498 N N . VAL A 1 196 ? -6.275 -2.107 5.109 1.00 90.75 196 VAL A N 1
ATOM 1499 C CA . VAL A 1 196 ? -5.940 -1.906 3.690 1.00 90.75 196 VAL A CA 1
ATOM 1500 C C . VAL A 1 196 ? -6.170 -3.198 2.895 1.00 90.75 196 VAL A C 1
ATOM 1502 O O . VAL A 1 196 ? -6.056 -4.298 3.434 1.00 90.75 196 VAL A O 1
ATOM 1505 N N . THR A 1 197 ? -6.585 -3.068 1.636 1.00 90.12 197 THR A N 1
ATOM 1506 C CA . THR A 1 197 ? -6.789 -4.194 0.716 1.00 90.12 197 THR A CA 1
ATOM 1507 C C . THR A 1 197 ? -5.520 -4.471 -0.082 1.00 90.12 197 THR A C 1
ATOM 1509 O O . THR A 1 197 ? -4.702 -3.571 -0.282 1.00 90.12 197 THR A O 1
ATOM 1512 N N . PHE A 1 198 ? -5.366 -5.707 -0.560 1.00 92.25 198 PHE A N 1
ATOM 1513 C CA . PHE A 1 198 ? -4.274 -6.070 -1.462 1.00 92.25 198 PHE A CA 1
ATOM 1514 C C . PHE A 1 198 ? -4.272 -5.194 -2.720 1.00 92.25 198 PHE A C 1
ATOM 1516 O O . PHE A 1 198 ? -3.257 -4.573 -3.028 1.00 92.25 198 PHE A O 1
ATOM 1523 N N . GLU A 1 199 ? -5.439 -5.044 -3.354 1.00 93.81 199 GLU A N 1
ATOM 1524 C CA . GLU A 1 199 ? -5.671 -4.129 -4.477 1.00 93.81 199 GLU A CA 1
ATOM 1525 C C . GLU A 1 199 ? -5.080 -2.744 -4.217 1.00 93.81 199 GLU A C 1
ATOM 1527 O O . GLU A 1 199 ? -4.238 -2.262 -4.974 1.00 93.81 199 GLU A O 1
ATOM 1532 N N . ARG A 1 200 ? -5.418 -2.142 -3.070 1.00 94.25 200 ARG A N 1
ATOM 1533 C CA . ARG A 1 200 ? -4.941 -0.803 -2.742 1.00 94.25 200 ARG A CA 1
ATOM 1534 C C . ARG A 1 200 ? -3.430 -0.746 -2.530 1.00 94.25 200 ARG A C 1
ATOM 1536 O O . ARG A 1 200 ? -2.832 0.293 -2.794 1.00 94.25 200 ARG A O 1
ATOM 1543 N N . LEU A 1 201 ? -2.797 -1.805 -2.027 1.00 95.62 201 LEU A N 1
ATOM 1544 C CA . LEU A 1 201 ? -1.336 -1.855 -1.902 1.00 95.62 201 LEU A CA 1
ATOM 1545 C C . LEU A 1 201 ? -0.669 -1.933 -3.282 1.00 95.62 201 LEU A C 1
ATOM 1547 O O . LEU A 1 201 ? 0.304 -1.218 -3.520 1.00 95.62 201 LEU A O 1
ATOM 1551 N N . VAL A 1 202 ? -1.221 -2.737 -4.194 1.00 97.06 202 VAL A N 1
ATOM 1552 C CA . VAL A 1 202 ? -0.720 -2.898 -5.567 1.00 97.06 202 VAL A CA 1
ATOM 1553 C C . VAL A 1 202 ? -0.876 -1.607 -6.379 1.00 97.06 202 VAL A C 1
ATOM 1555 O O . VAL A 1 202 ? 0.095 -1.141 -6.972 1.00 97.06 202 VAL A O 1
ATOM 1558 N N . GLU A 1 203 ? -2.045 -0.964 -6.355 1.00 96.00 203 GLU A N 1
ATOM 1559 C CA . GLU A 1 203 ? -2.259 0.332 -7.022 1.00 96.00 203 GLU A CA 1
ATOM 1560 C C . GLU A 1 203 ? -1.232 1.376 -6.567 1.00 96.00 203 GLU A C 1
ATOM 1562 O O . GLU A 1 203 ? -0.560 2.023 -7.374 1.00 96.00 203 GLU A O 1
ATOM 1567 N N . ARG A 1 204 ? -1.065 1.513 -5.245 1.00 95.00 204 ARG A N 1
ATOM 1568 C CA . ARG A 1 204 ? -0.136 2.485 -4.657 1.00 95.00 204 ARG A CA 1
ATOM 1569 C C . ARG A 1 204 ? 1.308 2.221 -5.057 1.00 95.00 204 ARG A C 1
ATOM 1571 O O . ARG A 1 204 ? 2.049 3.182 -5.253 1.00 95.00 204 ARG A O 1
ATOM 1578 N N . ALA A 1 205 ? 1.683 0.950 -5.162 1.00 97.88 205 ALA A N 1
ATOM 1579 C CA . ALA A 1 205 ? 3.019 0.508 -5.523 1.00 97.88 205 ALA A CA 1
ATOM 1580 C C . ALA A 1 205 ? 3.386 0.828 -6.980 1.00 97.88 205 ALA A C 1
ATOM 1582 O O . ALA A 1 205 ? 4.498 1.286 -7.237 1.00 97.88 205 ALA A O 1
ATOM 1583 N N . PHE A 1 206 ? 2.472 0.604 -7.928 1.00 98.44 206 PHE A N 1
ATOM 1584 C CA . PHE A 1 206 ? 2.818 0.618 -9.354 1.00 98.44 206 PHE A CA 1
ATOM 1585 C C . PHE A 1 206 ? 2.327 1.851 -10.116 1.00 98.44 206 PHE A C 1
ATOM 1587 O O . PHE A 1 206 ? 2.989 2.283 -11.056 1.00 98.44 206 PHE A O 1
ATOM 1594 N N . GLU A 1 207 ? 1.219 2.489 -9.733 1.00 97.69 207 GLU A N 1
ATOM 1595 C CA . GLU A 1 207 ? 0.627 3.539 -10.574 1.00 97.69 207 GLU A CA 1
ATOM 1596 C C . GLU A 1 207 ? 1.526 4.764 -10.743 1.00 97.69 207 GLU A C 1
ATOM 1598 O O . GLU A 1 207 ? 1.771 5.207 -11.867 1.00 97.69 207 GLU A O 1
ATOM 1603 N N . LYS A 1 208 ? 2.035 5.310 -9.634 1.00 97.25 208 LYS A N 1
ATOM 1604 C CA . LYS A 1 208 ? 2.886 6.508 -9.667 1.00 97.25 208 LYS A CA 1
ATOM 1605 C C . LYS A 1 208 ? 4.243 6.221 -10.303 1.00 97.25 208 LYS A C 1
ATOM 1607 O O . LYS A 1 208 ? 4.762 7.075 -11.015 1.00 97.25 208 LYS A O 1
ATOM 1612 N N . VAL A 1 209 ? 4.790 5.024 -10.085 1.00 98.50 209 VAL A N 1
ATOM 1613 C CA . VAL A 1 209 ? 6.054 4.595 -10.699 1.00 98.50 209 VAL A CA 1
ATOM 1614 C C . VAL A 1 209 ? 5.883 4.444 -12.209 1.00 98.50 209 VAL A C 1
ATOM 1616 O O . VAL A 1 209 ? 6.676 4.989 -12.971 1.00 98.50 209 VAL A O 1
ATOM 1619 N N . ARG A 1 210 ? 4.800 3.804 -12.661 1.00 98.44 210 ARG A N 1
ATOM 1620 C CA . ARG A 1 210 ? 4.412 3.732 -14.074 1.00 98.44 210 ARG A CA 1
ATOM 1621 C C . ARG A 1 210 ? 4.271 5.117 -14.699 1.00 98.44 210 ARG A C 1
ATOM 1623 O O . ARG A 1 210 ? 4.818 5.344 -15.770 1.00 98.44 210 ARG A O 1
ATOM 1630 N N . GLN A 1 211 ? 3.564 6.038 -14.044 1.00 97.94 211 GLN A N 1
ATOM 1631 C CA . GLN A 1 211 ? 3.380 7.406 -14.542 1.00 97.94 211 GLN A CA 1
ATOM 1632 C C . GLN A 1 211 ? 4.709 8.169 -14.650 1.00 97.94 211 GLN A C 1
ATOM 1634 O O . GLN A 1 211 ? 4.945 8.825 -15.662 1.00 97.94 211 GLN A O 1
ATOM 1639 N N . ALA A 1 212 ? 5.580 8.060 -13.641 1.00 97.94 212 ALA A N 1
ATOM 1640 C CA . ALA A 1 212 ? 6.896 8.699 -13.636 1.00 97.94 212 ALA A CA 1
ATOM 1641 C C . ALA A 1 212 ? 7.869 8.070 -14.650 1.00 97.94 212 ALA A C 1
ATOM 1643 O O . ALA A 1 212 ? 8.665 8.780 -15.249 1.00 97.94 212 ALA A O 1
ATOM 1644 N N . GLY A 1 213 ? 7.773 6.758 -14.887 1.00 97.19 213 GLY A N 1
ATOM 1645 C CA . GLY A 1 213 ? 8.595 6.006 -15.843 1.00 97.19 213 GLY A CA 1
ATOM 1646 C C . GLY A 1 213 ? 8.117 6.070 -17.298 1.00 97.19 213 GLY A C 1
ATOM 1647 O O . GLY A 1 213 ? 8.467 5.195 -18.095 1.00 97.19 213 GLY A O 1
ATOM 1648 N N . ARG A 1 214 ? 7.277 7.048 -17.662 1.00 98.00 214 ARG A N 1
ATOM 1649 C CA . ARG A 1 214 ? 6.790 7.227 -19.039 1.00 98.00 214 ARG A CA 1
ATOM 1650 C C . ARG A 1 214 ? 7.974 7.355 -20.006 1.00 98.00 214 ARG A C 1
ATOM 1652 O O . ARG A 1 214 ? 8.852 8.181 -19.795 1.00 98.00 214 ARG A O 1
ATOM 1659 N N . GLY A 1 215 ? 7.969 6.562 -21.080 1.00 97.25 215 GLY A N 1
ATOM 1660 C CA . GLY A 1 215 ? 9.051 6.543 -22.070 1.00 97.25 215 GLY A CA 1
ATOM 1661 C C . GLY A 1 215 ? 10.359 5.900 -21.591 1.00 97.25 215 GLY A C 1
ATOM 1662 O O . GLY A 1 215 ? 11.368 6.034 -22.271 1.00 97.25 215 GLY A O 1
ATOM 1663 N N . MET A 1 216 ? 10.366 5.198 -20.447 1.00 98.19 216 MET A N 1
ATOM 1664 C CA . MET A 1 216 ? 11.562 4.554 -19.885 1.00 98.19 216 MET A CA 1
ATOM 1665 C C . MET A 1 216 ? 11.418 3.018 -19.881 1.00 98.19 216 MET A C 1
ATOM 1667 O O . MET A 1 216 ? 10.961 2.449 -18.884 1.00 98.19 216 MET A O 1
ATOM 1671 N N . PRO A 1 217 ? 11.824 2.308 -20.955 1.00 98.44 217 PRO A N 1
ATOM 1672 C CA . PRO A 1 217 ? 11.635 0.859 -21.091 1.00 98.44 217 PRO A CA 1
ATOM 1673 C C . PRO A 1 217 ? 12.157 0.051 -19.901 1.00 98.44 217 PRO A C 1
ATOM 1675 O O . PRO A 1 217 ? 11.449 -0.817 -19.397 1.00 98.44 217 PRO A O 1
ATOM 1678 N N . ALA A 1 218 ? 13.345 0.383 -19.383 1.00 98.50 218 ALA A N 1
ATOM 1679 C CA . ALA A 1 218 ? 13.947 -0.307 -18.240 1.00 98.50 218 ALA A CA 1
ATOM 1680 C C . ALA A 1 218 ? 13.052 -0.288 -16.984 1.00 98.50 218 ALA A C 1
ATOM 1682 O O . ALA A 1 218 ? 12.956 -1.287 -16.270 1.00 98.50 218 ALA A O 1
ATOM 1683 N N . VAL A 1 219 ? 12.358 0.826 -16.735 1.00 98.69 219 VAL A N 1
ATOM 1684 C CA . VAL A 1 219 ? 11.453 1.001 -15.587 1.00 98.69 219 VAL A CA 1
ATOM 1685 C C . VAL A 1 219 ? 10.155 0.221 -15.799 1.00 98.69 219 VAL A C 1
ATOM 1687 O O . VAL A 1 219 ? 9.656 -0.421 -14.875 1.00 98.69 219 VAL A O 1
ATOM 1690 N N . LEU A 1 220 ? 9.607 0.248 -17.018 1.00 98.81 220 LEU A N 1
ATOM 1691 C CA . LEU A 1 220 ? 8.391 -0.495 -17.365 1.00 98.81 220 LEU A CA 1
ATOM 1692 C C . LEU A 1 220 ? 8.626 -2.012 -17.299 1.00 98.81 220 LEU A C 1
ATOM 1694 O O . LEU A 1 220 ? 7.844 -2.723 -16.672 1.00 98.81 220 LEU A O 1
ATOM 1698 N N . ILE A 1 221 ? 9.739 -2.493 -17.865 1.00 98.88 221 ILE A N 1
ATOM 1699 C CA . ILE A 1 221 ? 10.158 -3.902 -17.805 1.00 98.88 221 ILE A CA 1
ATOM 1700 C C . ILE A 1 221 ? 10.319 -4.342 -16.352 1.00 98.88 221 ILE A C 1
ATOM 1702 O O . ILE A 1 221 ? 9.770 -5.368 -15.962 1.00 98.88 221 ILE A O 1
ATOM 1706 N N . ARG A 1 222 ? 11.006 -3.546 -15.524 1.00 98.81 222 ARG A N 1
ATOM 1707 C CA . ARG A 1 222 ? 11.241 -3.916 -14.126 1.00 98.81 222 ARG A CA 1
ATOM 1708 C C . ARG A 1 222 ? 9.955 -3.991 -13.302 1.00 98.81 222 ARG A C 1
ATOM 1710 O O . ARG A 1 222 ? 9.834 -4.871 -12.454 1.00 98.81 222 ARG A O 1
ATOM 1717 N N . GLN A 1 223 ? 8.981 -3.116 -13.561 1.00 98.88 223 GLN A N 1
ATOM 1718 C CA . GLN A 1 223 ? 7.658 -3.227 -12.939 1.00 98.88 223 GLN A CA 1
ATOM 1719 C C . GLN A 1 223 ? 6.934 -4.508 -13.367 1.00 98.88 223 GLN A C 1
ATOM 1721 O O . GLN A 1 223 ? 6.367 -5.191 -12.518 1.00 98.88 223 GLN A O 1
ATOM 1726 N N . LEU A 1 224 ? 6.988 -4.870 -14.653 1.00 98.88 224 LEU A N 1
ATOM 1727 C CA . LEU A 1 224 ? 6.399 -6.116 -15.156 1.00 98.88 224 LEU A CA 1
ATOM 1728 C C . LEU A 1 224 ? 7.077 -7.357 -14.559 1.00 98.88 224 LEU A C 1
ATOM 1730 O O . LEU A 1 224 ? 6.387 -8.301 -14.188 1.00 98.88 224 LEU A O 1
ATOM 1734 N N . ASP A 1 225 ? 8.398 -7.339 -14.379 1.00 98.81 225 ASP A N 1
ATOM 1735 C CA . ASP A 1 225 ? 9.125 -8.423 -13.707 1.00 98.81 2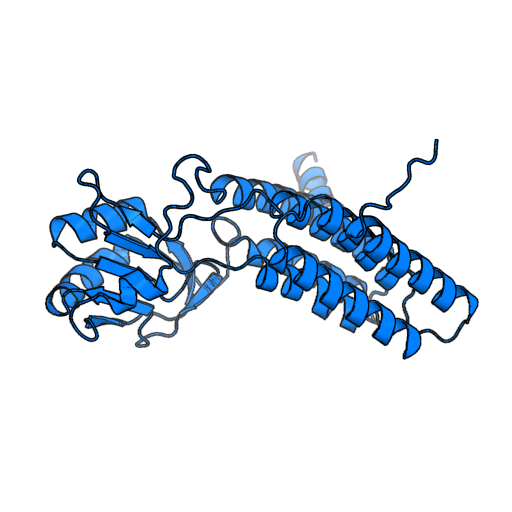25 ASP A CA 1
ATOM 1736 C C . ASP A 1 225 ? 8.711 -8.572 -12.235 1.00 98.81 225 ASP A C 1
ATOM 1738 O O . ASP A 1 225 ? 8.558 -9.689 -11.738 1.00 98.81 225 ASP A O 1
ATOM 1742 N N . ALA A 1 226 ? 8.494 -7.459 -11.526 1.00 98.62 226 ALA A N 1
ATOM 1743 C CA . ALA A 1 226 ? 7.960 -7.489 -10.167 1.00 98.62 226 ALA A CA 1
ATOM 1744 C C . ALA A 1 226 ? 6.524 -8.044 -10.134 1.00 98.62 226 ALA A C 1
ATOM 1746 O O . ALA A 1 226 ? 6.219 -8.899 -9.303 1.00 98.62 226 ALA A O 1
ATOM 1747 N N . LEU A 1 227 ? 5.659 -7.623 -11.065 1.00 98.69 227 LEU A N 1
ATOM 1748 C CA . LEU A 1 227 ? 4.292 -8.140 -11.193 1.00 98.69 227 LEU A CA 1
ATOM 1749 C C . LEU A 1 227 ? 4.265 -9.636 -11.533 1.00 98.69 227 LEU A C 1
ATOM 1751 O O . LEU A 1 227 ? 3.424 -10.353 -10.999 1.00 98.69 227 LEU A O 1
ATOM 1755 N N . ALA A 1 228 ? 5.198 -10.135 -12.351 1.00 98.38 228 ALA A N 1
ATOM 1756 C CA . ALA A 1 228 ? 5.325 -11.564 -12.635 1.00 98.38 228 ALA A CA 1
ATOM 1757 C C . ALA A 1 228 ? 5.621 -12.367 -11.355 1.00 98.38 228 ALA A C 1
ATOM 1759 O O . ALA A 1 228 ? 4.930 -13.343 -11.074 1.00 98.38 228 ALA A O 1
ATOM 1760 N N . LYS A 1 229 ? 6.566 -11.906 -10.523 1.00 97.38 229 LYS A N 1
ATOM 1761 C CA . LYS A 1 229 ? 6.880 -12.538 -9.224 1.00 97.38 229 LYS A CA 1
ATOM 1762 C C . LYS A 1 229 ? 5.692 -12.513 -8.258 1.00 97.38 229 LYS A C 1
ATOM 1764 O O . LYS A 1 229 ? 5.448 -13.484 -7.548 1.00 97.38 229 LYS A O 1
ATOM 1769 N N . ILE A 1 230 ? 4.933 -11.416 -8.238 1.00 97.19 230 ILE A N 1
ATOM 1770 C CA . ILE A 1 230 ? 3.703 -11.310 -7.439 1.00 97.19 230 ILE A CA 1
ATOM 1771 C C . ILE A 1 230 ? 2.648 -12.301 -7.961 1.00 97.19 230 ILE A C 1
ATOM 1773 O O . ILE A 1 230 ? 2.035 -13.017 -7.169 1.00 97.19 230 ILE A O 1
ATOM 1777 N N . MET A 1 231 ? 2.480 -12.406 -9.285 1.00 96.81 231 MET A N 1
ATOM 1778 C CA . MET A 1 231 ? 1.550 -13.343 -9.930 1.00 96.81 231 MET A CA 1
ATOM 1779 C C . MET A 1 231 ? 1.849 -14.807 -9.573 1.00 96.81 231 MET A C 1
ATOM 1781 O O . MET A 1 231 ? 0.913 -15.582 -9.401 1.00 96.81 231 MET A O 1
ATOM 1785 N N . GLU A 1 232 ? 3.121 -15.188 -9.405 1.00 94.50 232 GLU A N 1
ATOM 1786 C CA . GLU A 1 232 ? 3.510 -16.539 -8.957 1.00 94.50 232 GLU A CA 1
ATOM 1787 C C . GLU A 1 232 ? 2.976 -16.884 -7.556 1.00 94.50 232 GLU A C 1
ATOM 1789 O O . GLU A 1 232 ? 2.784 -18.057 -7.231 1.00 94.50 232 GLU A O 1
ATOM 1794 N N . ARG A 1 233 ? 2.748 -15.874 -6.708 1.00 91.81 233 ARG A N 1
ATOM 1795 C CA . ARG A 1 233 ? 2.260 -16.033 -5.328 1.00 91.81 233 ARG A CA 1
ATOM 1796 C C . ARG A 1 233 ? 0.747 -15.845 -5.205 1.00 91.81 233 ARG A C 1
ATOM 1798 O O . ARG A 1 233 ? 0.169 -16.289 -4.215 1.00 91.81 233 ARG A O 1
ATOM 1805 N N . ALA A 1 234 ? 0.114 -15.184 -6.173 1.00 90.81 234 ALA A N 1
ATOM 1806 C CA . ALA A 1 234 ? -1.306 -14.851 -6.147 1.00 90.81 234 ALA A CA 1
ATOM 1807 C C . ALA A 1 234 ? -2.178 -16.083 -6.422 1.00 90.81 234 ALA A C 1
ATOM 1809 O O . ALA A 1 234 ? -2.187 -16.635 -7.524 1.00 90.81 234 ALA A O 1
ATOM 1810 N N . THR A 1 235 ? -2.936 -16.510 -5.412 1.00 84.50 235 THR A N 1
ATOM 1811 C CA . THR A 1 235 ? -3.833 -17.672 -5.499 1.00 84.50 235 THR A CA 1
ATOM 1812 C C . THR A 1 235 ? -5.288 -17.277 -5.738 1.00 84.50 235 THR A C 1
ATOM 1814 O O . THR A 1 235 ? -5.977 -17.965 -6.492 1.00 84.50 235 THR A O 1
ATOM 1817 N N . ALA A 1 236 ? -5.747 -16.172 -5.145 1.00 88.12 236 ALA A N 1
ATOM 1818 C CA . ALA A 1 236 ? -7.119 -15.692 -5.271 1.00 88.12 236 ALA A CA 1
ATOM 1819 C C . ALA A 1 236 ? -7.378 -15.077 -6.666 1.00 88.12 236 ALA A C 1
ATOM 1821 O O . ALA A 1 236 ? -6.548 -14.291 -7.137 1.00 88.12 236 ALA A O 1
ATOM 1822 N N . PRO A 1 237 ? -8.489 -15.415 -7.354 1.00 90.88 237 PRO A N 1
ATOM 1823 C CA . PRO A 1 237 ? -8.808 -14.861 -8.674 1.00 90.88 237 PRO A CA 1
ATOM 1824 C C . PRO A 1 237 ? -8.824 -13.328 -8.714 1.00 90.88 237 PRO A C 1
ATOM 1826 O O . PRO A 1 237 ? -8.307 -12.738 -9.660 1.00 90.88 237 PRO A O 1
ATOM 1829 N N . GLU A 1 238 ? -9.359 -12.690 -7.675 1.00 90.81 238 GLU A N 1
ATOM 1830 C CA . GLU A 1 238 ? -9.414 -11.237 -7.523 1.00 90.81 238 GLU A CA 1
ATOM 1831 C C . GLU A 1 238 ? -8.016 -10.607 -7.440 1.00 90.81 238 GLU A C 1
ATOM 1833 O O . GLU A 1 238 ? -7.725 -9.665 -8.175 1.00 90.81 238 GLU A O 1
ATOM 1838 N N . ASP A 1 239 ? -7.107 -11.179 -6.647 1.00 92.12 239 ASP A N 1
ATOM 1839 C CA . ASP A 1 239 ? -5.726 -10.699 -6.531 1.00 92.12 239 ASP A CA 1
ATOM 1840 C C . ASP A 1 239 ? -4.982 -10.839 -7.866 1.00 92.12 239 ASP A C 1
ATOM 1842 O O . ASP A 1 239 ? -4.228 -9.952 -8.273 1.00 92.12 239 ASP A O 1
ATOM 1846 N N . ARG A 1 240 ? -5.215 -11.944 -8.587 1.00 95.38 240 ARG A N 1
ATOM 1847 C CA . ARG A 1 240 ? -4.629 -12.164 -9.918 1.00 95.38 240 ARG A CA 1
ATOM 1848 C C . ARG A 1 240 ? -5.146 -11.140 -10.923 1.00 95.38 240 ARG A C 1
ATOM 1850 O O . ARG A 1 240 ? -4.353 -10.643 -11.721 1.00 95.38 240 ARG A O 1
ATOM 1857 N N . GLN A 1 241 ? -6.432 -10.796 -10.870 1.00 96.94 241 GLN A N 1
ATOM 1858 C CA . GLN A 1 241 ? -7.010 -9.785 -11.751 1.00 96.94 241 GLN A CA 1
ATOM 1859 C C . GLN A 1 241 ? -6.369 -8.409 -11.528 1.00 96.94 241 GLN A C 1
ATOM 1861 O O . GLN A 1 241 ? -5.944 -7.782 -12.495 1.00 96.94 241 GLN A O 1
ATOM 1866 N N . VAL A 1 242 ? -6.176 -7.994 -10.272 1.00 96.75 242 VAL A N 1
ATOM 1867 C CA . VAL A 1 242 ? -5.492 -6.730 -9.934 1.00 96.75 242 VAL A CA 1
ATOM 1868 C C . VAL A 1 242 ? -4.096 -6.658 -10.572 1.00 96.75 242 VAL A C 1
ATOM 1870 O O . VAL A 1 242 ? -3.708 -5.633 -11.139 1.00 96.75 242 VAL A O 1
ATOM 1873 N N . VAL A 1 243 ? -3.320 -7.746 -10.503 1.00 98.06 243 VAL A N 1
ATOM 1874 C CA . VAL A 1 243 ? -1.970 -7.801 -11.092 1.00 98.06 243 VAL A CA 1
ATOM 1875 C C . VAL A 1 243 ? -2.026 -7.712 -12.623 1.00 98.06 243 VAL A C 1
ATOM 1877 O O . VAL A 1 243 ? -1.216 -6.998 -13.223 1.00 98.06 243 VAL A O 1
ATOM 1880 N N . LEU A 1 244 ? -2.986 -8.393 -13.263 1.00 98.50 244 LEU A N 1
ATOM 1881 C CA . LEU A 1 244 ? -3.200 -8.311 -14.714 1.00 98.50 244 LEU A CA 1
ATOM 1882 C C . LEU A 1 244 ? -3.564 -6.892 -15.161 1.00 98.50 244 LEU A C 1
ATOM 1884 O O . LEU A 1 244 ? -3.029 -6.415 -16.165 1.00 98.50 244 LEU A O 1
ATOM 1888 N N . ASP A 1 245 ? -4.422 -6.204 -14.410 1.00 98.56 245 ASP A N 1
ATOM 1889 C CA . ASP A 1 245 ? -4.867 -4.850 -14.737 1.00 98.56 245 ASP A CA 1
ATOM 1890 C C . ASP A 1 245 ? -3.701 -3.851 -14.698 1.00 98.56 245 ASP A C 1
ATOM 1892 O O . ASP A 1 245 ? -3.544 -3.035 -15.616 1.00 98.56 245 ASP A O 1
ATOM 1896 N N . GLN A 1 246 ? -2.819 -3.958 -13.695 1.00 98.56 246 GLN A N 1
ATOM 1897 C CA . GLN A 1 246 ? -1.588 -3.161 -13.639 1.00 98.56 246 GLN A CA 1
ATOM 1898 C C . GLN A 1 246 ? -0.641 -3.483 -14.799 1.00 98.56 246 GLN A C 1
ATOM 1900 O O . GLN A 1 246 ? -0.137 -2.566 -15.453 1.00 98.56 246 GLN A O 1
ATOM 1905 N N . ALA A 1 247 ? -0.429 -4.768 -15.102 1.00 98.75 247 ALA A N 1
ATOM 1906 C CA . ALA A 1 247 ? 0.435 -5.187 -16.203 1.00 98.75 247 ALA A CA 1
ATOM 1907 C C . ALA A 1 247 ? -0.070 -4.642 -17.553 1.00 98.75 247 ALA A C 1
ATOM 1909 O O . ALA A 1 247 ? 0.707 -4.090 -18.334 1.00 98.75 247 ALA A O 1
ATOM 1910 N N . ALA A 1 248 ? -1.383 -4.700 -17.788 1.00 98.75 248 ALA A N 1
ATOM 1911 C CA . ALA A 1 248 ? -2.010 -4.156 -18.989 1.00 98.75 248 ALA A CA 1
ATOM 1912 C C . ALA A 1 248 ? -1.906 -2.621 -19.058 1.00 98.75 248 ALA A C 1
ATOM 1914 O O . ALA A 1 248 ? -1.728 -2.054 -20.134 1.00 98.75 248 ALA A O 1
ATOM 1915 N N . MET A 1 249 ? -1.992 -1.914 -17.926 1.00 98.81 249 MET A N 1
ATOM 1916 C CA . MET A 1 249 ? -1.756 -0.465 -17.890 1.00 98.81 249 MET A CA 1
ATOM 1917 C C . MET A 1 249 ? -0.313 -0.078 -18.236 1.00 98.81 249 MET A C 1
ATOM 1919 O O . MET A 1 249 ? -0.097 1.002 -18.798 1.00 98.81 249 MET A O 1
ATOM 1923 N N . ILE A 1 250 ? 0.669 -0.913 -17.883 1.00 98.75 250 ILE A N 1
ATOM 1924 C CA . ILE A 1 250 ? 2.082 -0.701 -18.226 1.00 98.75 250 ILE A CA 1
ATOM 1925 C C . ILE A 1 250 ? 2.312 -0.933 -19.723 1.00 98.75 250 ILE A C 1
ATOM 1927 O O . ILE A 1 250 ? 2.939 -0.091 -20.368 1.00 98.75 250 ILE A O 1
ATOM 1931 N N . GLU A 1 251 ? 1.764 -2.012 -20.286 1.00 98.56 251 GLU A N 1
ATOM 1932 C CA . GLU A 1 251 ? 1.848 -2.311 -21.724 1.00 98.56 251 GLU A CA 1
ATOM 1933 C C . GLU A 1 251 ? 1.255 -1.170 -22.566 1.00 98.56 251 GLU A C 1
ATOM 1935 O O . GLU A 1 251 ? 1.949 -0.608 -23.418 1.00 98.56 251 GLU A O 1
ATOM 1940 N N . ARG A 1 252 ? 0.044 -0.701 -22.226 1.00 98.56 252 ARG A N 1
ATOM 1941 C CA . ARG A 1 252 ? -0.589 0.430 -22.926 1.00 98.56 252 ARG A CA 1
ATOM 1942 C C . ARG A 1 252 ? 0.245 1.706 -22.855 1.00 98.56 252 ARG A C 1
ATOM 1944 O O . ARG A 1 252 ? 0.298 2.469 -23.819 1.00 98.56 252 ARG A O 1
ATOM 1951 N N . LEU A 1 253 ? 0.894 1.966 -21.716 1.00 98.56 253 LEU A N 1
ATOM 1952 C CA . LEU A 1 253 ? 1.783 3.120 -21.585 1.00 98.56 253 LEU A CA 1
ATOM 1953 C C . LEU A 1 253 ? 3.023 2.972 -22.471 1.00 98.56 253 LEU A C 1
ATOM 1955 O O . LEU A 1 253 ? 3.434 3.957 -23.084 1.00 98.56 253 LEU A O 1
ATOM 1959 N N . SER A 1 254 ? 3.604 1.774 -22.554 1.00 98.31 254 SER A N 1
ATOM 1960 C CA . SER A 1 254 ? 4.751 1.502 -23.424 1.00 98.31 254 SER A CA 1
ATOM 1961 C C . SER A 1 254 ? 4.418 1.785 -24.885 1.00 98.31 254 SER A C 1
ATOM 1963 O O . SER A 1 254 ? 5.122 2.572 -25.520 1.00 98.31 254 SER A O 1
ATOM 1965 N N . ALA A 1 255 ? 3.292 1.259 -25.376 1.00 97.38 255 ALA A N 1
ATOM 1966 C CA . ALA A 1 255 ? 2.820 1.501 -26.738 1.00 97.38 255 ALA A CA 1
ATOM 1967 C C . ALA A 1 255 ? 2.638 2.999 -27.052 1.00 97.38 255 ALA A C 1
ATOM 1969 O O . ALA A 1 255 ? 2.884 3.432 -28.174 1.00 97.38 255 ALA A O 1
ATOM 1970 N N . ALA A 1 256 ? 2.245 3.798 -26.055 1.00 97.94 256 ALA A N 1
ATOM 1971 C CA . ALA A 1 256 ? 1.978 5.229 -26.196 1.00 97.94 256 ALA A CA 1
ATOM 1972 C C . ALA A 1 256 ? 3.165 6.158 -25.863 1.00 97.94 256 ALA A C 1
ATOM 1974 O O . ALA A 1 256 ? 2.971 7.379 -25.830 1.00 97.94 256 ALA A O 1
ATOM 1975 N N . SER A 1 257 ? 4.344 5.638 -25.499 1.00 98.25 257 SER A N 1
ATOM 1976 C CA . SER A 1 257 ? 5.450 6.493 -25.027 1.00 98.25 257 SER A CA 1
ATOM 1977 C C . SER A 1 257 ? 6.870 6.031 -25.333 1.00 98.25 257 SER A C 1
ATOM 1979 O O . SER A 1 257 ? 7.786 6.821 -25.137 1.00 98.25 257 SER A O 1
ATOM 1981 N N . VAL A 1 258 ? 7.075 4.788 -25.770 1.00 98.19 258 VAL A N 1
ATOM 1982 C CA . VAL A 1 258 ? 8.397 4.282 -26.156 1.00 98.19 258 VAL A CA 1
ATOM 1983 C C . VAL A 1 258 ? 8.504 4.317 -27.676 1.00 98.19 258 VAL A C 1
ATOM 1985 O O . VAL A 1 258 ? 7.727 3.644 -28.353 1.00 98.19 258 VAL A O 1
ATOM 1988 N N . ASP A 1 259 ? 9.456 5.085 -28.206 1.00 97.06 259 ASP A N 1
ATOM 1989 C CA . ASP A 1 259 ? 9.568 5.359 -29.646 1.00 97.06 259 ASP A CA 1
ATOM 1990 C C . ASP A 1 259 ? 10.286 4.246 -30.427 1.00 97.06 259 ASP A C 1
ATOM 1992 O O . ASP A 1 259 ? 9.862 3.894 -31.533 1.00 97.06 259 ASP A O 1
ATOM 1996 N N . GLU A 1 260 ? 11.321 3.636 -29.846 1.00 98.31 260 GLU A N 1
ATOM 1997 C CA . GLU A 1 260 ? 12.070 2.546 -30.480 1.00 98.31 260 GLU A CA 1
ATOM 1998 C C . GLU A 1 260 ? 11.253 1.240 -30.482 1.00 98.31 260 GLU A C 1
ATOM 2000 O O . GLU A 1 260 ? 10.702 0.805 -29.467 1.00 98.31 260 GLU A O 1
ATOM 2005 N N . ALA A 1 261 ? 11.152 0.602 -31.650 1.00 98.06 261 ALA A N 1
ATOM 2006 C CA . ALA A 1 261 ? 10.368 -0.614 -31.834 1.00 98.06 261 ALA A CA 1
ATOM 2007 C C . ALA A 1 261 ? 10.973 -1.812 -31.094 1.00 98.06 261 ALA A C 1
ATOM 2009 O O . ALA A 1 261 ? 10.219 -2.619 -30.543 1.00 98.06 261 ALA A O 1
ATOM 2010 N N . ALA A 1 262 ? 12.305 -1.912 -31.057 1.00 98.38 262 ALA A N 1
ATOM 2011 C CA . ALA A 1 262 ? 12.992 -2.949 -30.292 1.00 98.38 262 ALA A CA 1
ATOM 2012 C C . ALA A 1 262 ? 12.674 -2.834 -28.790 1.00 98.38 262 ALA A C 1
ATOM 2014 O O . ALA A 1 262 ? 12.261 -3.813 -28.173 1.00 98.38 262 ALA A O 1
ATOM 2015 N N . ASP A 1 263 ? 12.727 -1.625 -28.232 1.00 98.62 263 ASP A N 1
ATOM 2016 C CA . ASP A 1 263 ? 12.418 -1.383 -26.820 1.00 98.62 263 ASP A CA 1
ATOM 2017 C C . ASP A 1 263 ? 10.955 -1.705 -26.475 1.00 98.62 263 ASP A C 1
ATOM 2019 O O . ASP A 1 263 ? 10.671 -2.313 -25.440 1.00 98.62 263 ASP A O 1
ATOM 2023 N N . ARG A 1 264 ? 10.002 -1.358 -27.355 1.00 98.50 264 ARG A N 1
ATOM 2024 C CA . ARG A 1 264 ? 8.598 -1.781 -27.190 1.00 98.50 264 ARG A CA 1
ATOM 2025 C C . ARG A 1 264 ? 8.459 -3.299 -27.194 1.00 98.50 264 ARG A C 1
ATOM 2027 O O . ARG A 1 264 ? 7.707 -3.846 -26.388 1.00 98.50 264 ARG A O 1
ATOM 2034 N N . ALA A 1 265 ? 9.182 -3.990 -28.075 1.00 98.44 265 ALA A N 1
ATOM 2035 C CA . ALA A 1 265 ? 9.171 -5.447 -28.114 1.00 98.44 265 ALA A CA 1
ATOM 2036 C C . ALA A 1 265 ? 9.733 -6.051 -26.815 1.00 98.44 265 ALA A C 1
ATOM 2038 O O . ALA A 1 265 ? 9.255 -7.094 -26.371 1.00 98.44 265 ALA A O 1
ATOM 2039 N N . ASP A 1 266 ? 10.714 -5.411 -26.181 1.00 98.69 266 ASP A N 1
ATOM 2040 C CA . ASP A 1 266 ? 11.286 -5.848 -24.903 1.00 98.69 266 ASP A CA 1
ATOM 2041 C C . ASP A 1 266 ? 10.277 -5.723 -23.755 1.00 98.69 266 ASP A C 1
ATOM 2043 O O . ASP A 1 266 ? 10.094 -6.672 -22.983 1.00 98.69 266 ASP A O 1
ATOM 2047 N N . VAL A 1 267 ? 9.550 -4.602 -23.696 1.00 98.75 267 VAL A N 1
ATOM 2048 C CA . VAL A 1 267 ? 8.444 -4.416 -22.744 1.00 98.75 267 VAL A CA 1
ATOM 2049 C C . VAL A 1 267 ? 7.333 -5.438 -22.997 1.00 98.75 267 VAL A C 1
ATOM 2051 O O . VAL A 1 267 ? 6.855 -6.066 -22.051 1.00 98.75 267 VAL A O 1
ATOM 2054 N N . GLN A 1 268 ? 6.973 -5.688 -24.261 1.00 98.62 268 GLN A N 1
ATOM 2055 C CA . GLN A 1 268 ? 5.959 -6.683 -24.615 1.00 98.62 268 GLN A CA 1
ATOM 2056 C C . GLN A 1 268 ? 6.355 -8.098 -24.177 1.00 98.62 268 GLN A C 1
ATOM 2058 O O . GLN A 1 268 ? 5.517 -8.845 -23.673 1.00 98.62 268 GLN A O 1
ATOM 2063 N N . ARG A 1 269 ? 7.635 -8.477 -24.306 1.00 98.69 269 ARG A N 1
ATOM 2064 C CA . ARG A 1 269 ? 8.124 -9.768 -23.793 1.00 98.69 269 ARG A CA 1
ATOM 2065 C C . ARG A 1 269 ? 8.004 -9.855 -22.273 1.00 98.69 269 ARG A C 1
ATOM 2067 O O . ARG A 1 269 ? 7.679 -10.923 -21.760 1.00 98.69 269 ARG A O 1
ATOM 2074 N N . ALA A 1 270 ? 8.246 -8.762 -21.548 1.00 98.69 270 ALA A N 1
ATOM 2075 C CA . ALA A 1 270 ? 8.038 -8.719 -20.101 1.00 98.69 270 ALA A CA 1
ATOM 2076 C C . ALA A 1 270 ? 6.558 -8.845 -19.719 1.00 98.69 270 ALA A C 1
ATOM 2078 O O . ALA A 1 270 ? 6.223 -9.598 -18.809 1.00 98.69 270 ALA A O 1
ATOM 2079 N N . TYR A 1 271 ? 5.667 -8.191 -20.464 1.00 98.75 271 TYR A N 1
ATOM 2080 C CA . TYR A 1 271 ? 4.225 -8.319 -20.275 1.00 98.75 271 TYR A CA 1
ATOM 2081 C C . TYR A 1 271 ? 3.747 -9.754 -20.529 1.00 98.75 271 TYR A C 1
ATOM 2083 O O . TYR A 1 271 ? 3.027 -10.322 -19.708 1.00 98.75 271 TYR A O 1
ATOM 2091 N N . GLN A 1 272 ? 4.232 -10.386 -21.602 1.00 98.44 272 GLN A N 1
ATOM 2092 C CA . GLN A 1 272 ? 3.902 -11.773 -21.916 1.00 98.44 272 GLN A CA 1
ATOM 2093 C C . GLN A 1 272 ? 4.333 -12.740 -20.804 1.00 98.44 272 GLN A C 1
ATOM 2095 O O . GLN A 1 272 ? 3.577 -13.654 -20.490 1.00 98.44 272 GLN A O 1
ATOM 2100 N N . ARG A 1 273 ? 5.474 -12.507 -20.133 1.00 98.12 273 ARG A N 1
ATOM 2101 C CA . ARG A 1 273 ? 5.872 -13.316 -18.964 1.00 98.12 273 ARG A CA 1
ATOM 2102 C C . ARG A 1 273 ? 4.827 -13.276 -17.849 1.00 98.12 273 ARG A C 1
ATOM 2104 O O . ARG A 1 273 ? 4.536 -14.318 -17.272 1.00 98.12 273 ARG A O 1
ATOM 2111 N N . VAL A 1 274 ? 4.228 -12.115 -17.566 1.00 98.31 274 VAL A N 1
ATOM 2112 C CA . VAL A 1 274 ? 3.149 -12.006 -16.564 1.00 98.31 274 VAL A CA 1
ATOM 2113 C C . VAL A 1 274 ? 1.947 -12.867 -16.971 1.00 98.31 274 VAL A C 1
ATOM 2115 O O . VAL A 1 274 ? 1.406 -13.603 -16.143 1.00 98.31 274 VAL A O 1
ATOM 2118 N N . LEU A 1 275 ? 1.556 -12.820 -18.249 1.00 98.25 275 LEU A N 1
ATOM 2119 C CA . LEU A 1 275 ? 0.450 -13.622 -18.783 1.00 98.25 275 LEU A CA 1
ATOM 2120 C C . LEU A 1 275 ? 0.750 -15.125 -18.752 1.00 98.25 275 LEU A C 1
ATOM 2122 O O . LEU A 1 275 ? -0.124 -15.923 -18.416 1.00 98.25 275 LEU A O 1
ATOM 2126 N N . ASP A 1 276 ? 1.983 -15.518 -19.063 1.00 97.38 276 ASP A N 1
ATOM 2127 C CA . ASP A 1 276 ? 2.406 -16.916 -19.043 1.00 97.38 276 ASP A CA 1
ATOM 2128 C C . ASP A 1 276 ? 2.403 -17.470 -17.613 1.00 97.38 276 ASP A C 1
ATOM 2130 O O . ASP A 1 276 ? 1.895 -18.571 -17.387 1.00 97.38 276 ASP A O 1
ATOM 2134 N N . VAL A 1 277 ? 2.883 -16.700 -16.627 1.00 95.50 277 VAL A N 1
ATOM 2135 C CA . VAL A 1 277 ? 2.773 -17.055 -15.201 1.00 95.50 277 VAL A CA 1
ATOM 2136 C C . VAL A 1 277 ? 1.304 -17.192 -14.796 1.00 95.50 277 VAL A C 1
ATOM 2138 O O . VAL A 1 277 ? 0.927 -18.185 -14.170 1.00 95.50 277 VAL A O 1
ATOM 2141 N N . HIS A 1 278 ? 0.447 -16.246 -15.192 1.00 94.25 278 HIS A N 1
ATOM 2142 C CA . HIS A 1 278 ? -0.988 -16.314 -14.915 1.00 94.25 278 HIS A CA 1
ATOM 2143 C C . HIS A 1 278 ? -1.632 -17.588 -15.490 1.00 94.25 278 HIS A C 1
ATOM 2145 O O . HIS A 1 278 ? -2.357 -18.288 -14.784 1.00 94.25 278 HIS A O 1
ATOM 2151 N N . ALA A 1 279 ? -1.307 -17.937 -16.736 1.00 92.00 279 ALA A N 1
ATOM 2152 C CA . ALA A 1 279 ? -1.812 -19.124 -17.422 1.00 92.00 279 ALA A CA 1
ATOM 2153 C C . ALA A 1 279 ? -1.217 -20.454 -16.907 1.00 92.00 279 ALA A C 1
ATOM 2155 O O . ALA A 1 279 ? -1.553 -21.512 -17.442 1.00 92.00 279 ALA A O 1
ATOM 2156 N N . GLY A 1 280 ? -0.317 -20.423 -15.914 1.00 83.31 280 GLY A N 1
ATOM 2157 C CA . GLY A 1 280 ? 0.385 -21.609 -15.410 1.00 83.31 280 GLY A CA 1
ATOM 2158 C C . GLY A 1 280 ? 1.425 -22.167 -16.389 1.00 83.31 280 GLY A C 1
ATOM 2159 O O . GLY A 1 280 ? 1.793 -23.336 -16.309 1.00 83.31 280 GLY A O 1
ATOM 2160 N N . ARG A 1 281 ? 1.881 -21.342 -17.337 1.00 63.28 281 ARG A N 1
ATOM 2161 C CA . ARG A 1 281 ? 2.824 -21.691 -18.410 1.00 63.28 281 ARG A CA 1
ATOM 2162 C C . ARG A 1 281 ? 4.270 -21.293 -18.106 1.00 63.28 281 ARG A C 1
ATOM 2164 O O . ARG A 1 281 ? 5.120 -21.456 -18.977 1.00 63.28 281 ARG A O 1
ATOM 2171 N N . ALA A 1 282 ? 4.570 -20.805 -16.899 1.00 49.31 282 ALA A N 1
ATOM 2172 C CA . ALA A 1 282 ? 5.929 -20.446 -16.496 1.00 49.31 282 ALA A CA 1
ATOM 2173 C C . ALA A 1 282 ? 6.861 -21.679 -16.489 1.00 49.31 282 ALA A C 1
ATOM 2175 O O . ALA A 1 282 ? 6.896 -22.459 -15.543 1.00 49.31 282 ALA A O 1
ATOM 2176 N N . ALA A 1 283 ? 7.554 -21.858 -17.616 1.00 44.41 283 ALA A N 1
ATOM 2177 C CA . ALA A 1 283 ? 8.737 -22.672 -17.882 1.00 44.41 283 ALA A CA 1
ATOM 2178 C C . ALA A 1 283 ? 8.945 -23.947 -17.031 1.00 44.41 283 ALA A C 1
ATOM 2180 O O . ALA A 1 283 ? 9.761 -23.997 -16.115 1.00 44.41 283 ALA A O 1
ATOM 2181 N N . ARG A 1 284 ? 8.394 -25.064 -17.526 1.00 36.00 284 ARG A N 1
ATOM 2182 C CA . ARG A 1 284 ? 9.237 -26.245 -17.784 1.00 36.00 284 ARG A CA 1
ATOM 2183 C C . ARG A 1 284 ? 10.231 -25.878 -18.896 1.00 36.00 284 ARG A C 1
ATOM 2185 O O . ARG A 1 284 ? 9.992 -26.189 -20.057 1.00 36.00 284 ARG A O 1
ATOM 2192 N N . ALA A 1 285 ? 11.292 -25.159 -18.566 1.00 30.39 285 ALA A N 1
ATOM 2193 C CA . ALA A 1 285 ? 12.445 -24.997 -19.443 1.00 30.39 285 ALA A CA 1
ATOM 2194 C C . ALA A 1 285 ? 13.687 -25.041 -18.556 1.00 30.39 285 ALA A C 1
ATOM 2196 O O . ALA A 1 285 ? 13.895 -24.169 -17.716 1.00 30.39 285 ALA A O 1
ATOM 2197 N N . THR A 1 286 ? 14.385 -26.164 -18.687 1.00 33.31 286 THR A N 1
ATOM 2198 C CA . THR A 1 286 ? 15.679 -26.503 -18.090 1.00 33.31 286 THR A CA 1
ATOM 2199 C C . THR A 1 286 ? 16.786 -25.684 -18.735 1.00 33.31 286 THR A C 1
ATOM 2201 O O . THR A 1 286 ? 16.650 -25.396 -19.947 1.00 33.31 286 THR A O 1
#